Protein AF-A0A653J0I8-F1 (afdb_monomer)

Secondary structure (DSSP, 8-state):
-EEEEEEEEE-TT--EEEEE-SSTT--SS-TTTT-SS----GGGEEE-GGGGGGGGGGTTPBPSS-TTSBPPHHHHHHHHHHHTT-EEEEEEEEEEEEPPGGG-TT------------HHHHHHHHHHHHHHHHHHHHHHHHHHHHHHHTT----HHHHHHHHHHHHHHHHHHHHTSS--HHHHHHHHHHHHHTT-BSS--TTSB-THHHHHHHHHHH-

Solvent-accessible surface area (backbone atoms only — not comparable to full-atom values): 12000 Å² total; per-residue (Å²): 81,33,39,34,33,24,27,28,30,19,40,85,87,64,49,83,52,60,80,39,76,38,41,67,70,53,40,84,88,43,55,62,66,36,19,87,69,57,51,37,47,55,94,40,55,47,66,44,70,77,63,58,80,53,52,71,62,47,78,71,28,47,21,67,88,40,88,93,37,53,44,55,71,34,34,47,53,46,50,56,28,51,48,58,74,27,60,45,72,44,93,50,66,81,44,77,44,72,42,47,94,93,57,59,81,89,62,80,73,77,90,78,78,85,68,91,68,57,67,68,60,52,31,50,50,52,21,52,51,26,46,38,42,18,50,28,30,46,36,53,39,52,47,51,52,51,41,44,74,72,72,43,73,53,60,67,69,54,56,51,48,34,54,50,43,24,54,45,26,51,34,52,22,45,33,44,38,104,58,58,48,69,57,15,48,50,25,50,51,52,32,58,77,68,55,34,54,37,81,75,36,63,72,31,40,43,58,70,51,55,57,56,48,52,54,53,29,76,106

pLDDT: mean 85.58, std 13.09, range [38.41, 97.81]

Mean predicted aligned error: 6.65 Å

Radius of gyration: 19.42 Å; Cα contacts (8 Å, |Δi|>4): 330; chains: 1; bounding box: 56×33×50 Å

Structure (mmCIF, N/CA/C/O backbone):
data_AF-A0A653J0I8-F1
#
_entry.id   AF-A0A653J0I8-F1
#
loop_
_atom_site.group_PDB
_atom_site.id
_atom_site.type_symbol
_atom_site.label_atom_id
_atom_site.label_alt_id
_atom_site.label_comp_id
_atom_site.label_asym_id
_atom_site.label_entity_id
_atom_site.label_seq_id
_atom_site.pdbx_PDB_ins_code
_atom_site.Cartn_x
_atom_site.Cartn_y
_atom_site.Cartn_z
_atom_site.occupancy
_atom_site.B_iso_or_equiv
_atom_site.auth_seq_id
_atom_site.auth_comp_id
_atom_site.auth_asym_id
_atom_site.auth_atom_id
_atom_site.pdbx_PDB_model_num
ATOM 1 N N . MET A 1 1 ? -8.270 0.839 18.601 1.00 88.69 1 MET A N 1
ATOM 2 C CA . MET A 1 1 ? -8.411 -0.592 18.279 1.00 88.69 1 MET A CA 1
ATOM 3 C C . MET A 1 1 ? -9.388 -0.728 17.139 1.00 88.69 1 MET A C 1
ATOM 5 O O . MET A 1 1 ? -10.411 -0.062 17.187 1.00 88.69 1 MET A O 1
ATOM 9 N N . LEU A 1 2 ? -9.068 -1.555 16.154 1.00 92.88 2 LEU A N 1
ATOM 10 C CA . LEU A 1 2 ? -9.892 -2.015 15.049 1.00 92.88 2 LEU A CA 1
ATOM 11 C C . LEU A 1 2 ? -10.157 -3.511 15.242 1.00 92.88 2 LEU A C 1
ATOM 13 O O . LEU A 1 2 ? -9.245 -4.286 15.522 1.00 92.88 2 LEU A O 1
ATOM 17 N N . VAL A 1 3 ? -11.395 -3.920 15.047 1.00 94.31 3 VAL A N 1
ATOM 18 C CA . VAL A 1 3 ? -11.809 -5.310 14.921 1.00 94.31 3 VAL A CA 1
ATOM 19 C C . VAL A 1 3 ? -12.430 -5.457 13.544 1.00 94.31 3 VAL A C 1
ATOM 21 O O . VAL A 1 3 ? -13.243 -4.624 13.146 1.00 94.31 3 VAL A O 1
ATOM 24 N N . ALA A 1 4 ? -12.034 -6.490 12.815 1.00 94.31 4 ALA A N 1
ATOM 25 C CA . ALA A 1 4 ? -12.635 -6.852 11.545 1.00 94.31 4 ALA A CA 1
ATOM 26 C C . ALA A 1 4 ? -13.205 -8.264 11.628 1.00 94.31 4 ALA A C 1
ATOM 28 O O . ALA A 1 4 ? -12.602 -9.117 12.269 1.00 94.31 4 ALA A O 1
ATOM 29 N N . HIS A 1 5 ? -14.337 -8.518 10.986 1.00 95.00 5 HIS A N 1
ATOM 30 C CA . HIS A 1 5 ? -14.947 -9.848 10.910 1.00 95.00 5 HIS A CA 1
ATOM 31 C C . HIS A 1 5 ? -15.154 -10.273 9.458 1.00 95.00 5 HIS A C 1
ATOM 33 O O . HIS A 1 5 ? -15.084 -9.447 8.549 1.00 95.00 5 HIS A O 1
ATOM 39 N N . GLN A 1 6 ? -15.439 -11.549 9.226 1.00 95.44 6 GLN A N 1
ATOM 40 C CA . GLN A 1 6 ? -15.735 -12.065 7.893 1.00 95.44 6 GLN A CA 1
ATOM 41 C C . GLN A 1 6 ? -17.180 -11.769 7.496 1.00 95.44 6 GLN A C 1
ATOM 43 O O . GLN A 1 6 ? -17.994 -11.305 8.304 1.00 95.44 6 GLN A O 1
ATOM 48 N N . ALA A 1 7 ? -17.504 -12.025 6.237 1.00 94.62 7 ALA A N 1
ATOM 49 C CA . ALA A 1 7 ? -18.852 -11.862 5.719 1.00 94.62 7 ALA A CA 1
ATOM 50 C C . ALA A 1 7 ? -19.240 -13.044 4.847 1.00 94.62 7 ALA A C 1
ATOM 52 O O . ALA A 1 7 ? -18.377 -13.760 4.344 1.00 94.62 7 ALA A O 1
ATOM 53 N N . ARG A 1 8 ? -20.540 -13.210 4.635 1.00 94.31 8 ARG A N 1
ATOM 54 C CA . ARG A 1 8 ? -21.073 -14.157 3.662 1.00 94.31 8 ARG A CA 1
ATOM 55 C C . ARG A 1 8 ? -21.650 -13.406 2.480 1.00 94.31 8 ARG A C 1
ATOM 57 O O . ARG A 1 8 ? -22.401 -12.452 2.673 1.00 94.31 8 ARG A O 1
ATOM 64 N N . LEU A 1 9 ? -21.287 -13.801 1.267 1.00 92.06 9 LEU A N 1
ATOM 65 C CA . LEU A 1 9 ? -21.889 -13.229 0.070 1.00 92.06 9 LEU A CA 1
ATOM 66 C C . LEU A 1 9 ? -23.344 -13.673 -0.013 1.00 92.06 9 LEU A C 1
ATOM 68 O O . LEU A 1 9 ? -23.661 -14.817 0.297 1.00 92.06 9 LEU A O 1
ATOM 72 N N . ILE A 1 10 ? -24.222 -12.777 -0.446 1.00 92.25 10 ILE A N 1
ATOM 73 C CA . ILE A 1 10 ? -25.584 -13.139 -0.830 1.00 92.25 10 ILE A CA 1
ATOM 74 C C . ILE A 1 10 ? -25.895 -12.590 -2.217 1.00 92.25 10 ILE A C 1
ATOM 76 O O . ILE A 1 10 ? -25.469 -11.486 -2.579 1.00 92.25 10 ILE A O 1
ATOM 80 N N . GLY A 1 11 ? -26.626 -13.384 -2.994 1.00 86.12 11 GLY A N 1
ATOM 81 C CA . GLY A 1 11 ? -27.120 -12.990 -4.305 1.00 86.12 11 GLY A CA 1
ATOM 82 C C . GLY A 1 11 ? -28.170 -11.884 -4.211 1.00 86.12 11 GLY A C 1
ATOM 83 O O . GLY A 1 11 ? -28.642 -11.515 -3.132 1.00 86.12 11 GLY A O 1
ATOM 84 N N . GLU A 1 12 ? -28.579 -11.363 -5.367 1.00 83.62 12 GLU A N 1
ATOM 85 C CA . GLU A 1 12 ? -29.597 -10.314 -5.429 1.00 83.62 12 GLU A CA 1
ATOM 86 C C . GLU A 1 12 ? -30.921 -10.747 -4.775 1.00 83.62 12 GLU A C 1
ATOM 88 O O . GLU A 1 12 ? -31.564 -9.924 -4.125 1.00 83.62 12 GLU A O 1
ATOM 93 N N . ASN A 1 13 ? -31.263 -12.034 -4.864 1.00 86.81 13 ASN A N 1
ATOM 94 C CA . ASN A 1 13 ? -32.483 -12.628 -4.310 1.00 86.81 13 ASN A CA 1
ATOM 95 C C . ASN A 1 13 ? -32.334 -13.125 -2.860 1.00 86.81 13 ASN A C 1
ATOM 97 O O . ASN A 1 13 ? -33.258 -13.722 -2.318 1.00 86.81 13 ASN A O 1
ATOM 101 N N . GLY A 1 14 ? -31.185 -12.884 -2.217 1.00 82.56 14 GLY A N 1
ATOM 102 C CA . GLY A 1 14 ? -30.914 -13.338 -0.848 1.00 82.56 14 GLY A CA 1
ATOM 103 C C . GLY A 1 14 ? -30.382 -14.770 -0.740 1.00 82.56 14 GLY A C 1
ATOM 104 O O . GLY A 1 14 ? -30.129 -15.234 0.373 1.00 82.56 14 GLY A O 1
ATOM 105 N N . ASP A 1 15 ? -30.161 -15.446 -1.868 1.00 88.38 15 ASP A N 1
ATOM 106 C CA . ASP A 1 15 ? -29.519 -16.759 -1.905 1.00 88.38 15 ASP A CA 1
ATOM 107 C C . ASP A 1 15 ? -28.119 -16.688 -1.284 1.00 88.38 15 ASP A C 1
ATOM 109 O O . ASP A 1 15 ? -27.341 -15.773 -1.569 1.00 88.38 15 ASP A O 1
ATOM 113 N N . GLN A 1 16 ? -27.802 -17.651 -0.420 1.00 88.25 16 GLN A N 1
ATOM 114 C CA . GLN A 1 16 ? -26.514 -17.720 0.265 1.00 88.25 16 GLN A CA 1
ATOM 115 C C . GLN A 1 16 ? -25.409 -18.071 -0.736 1.00 88.25 16 GLN A C 1
ATOM 117 O O . GLN A 1 16 ? -25.499 -19.068 -1.448 1.00 88.25 16 GLN A O 1
ATOM 122 N N . GLY A 1 17 ? -24.368 -17.247 -0.774 1.00 85.62 17 GLY A N 1
ATOM 123 C CA . GLY A 1 17 ? -23.153 -17.466 -1.546 1.00 85.62 17 GLY A CA 1
ATOM 124 C C . GLY A 1 17 ? -21.970 -17.859 -0.664 1.00 85.62 17 GLY A C 1
ATOM 125 O O . GLY A 1 17 ? -22.119 -18.237 0.501 1.00 85.62 17 GLY A O 1
ATOM 126 N N . ASP A 1 18 ? -20.778 -17.751 -1.242 1.00 90.12 18 ASP A N 1
ATOM 127 C CA . ASP A 1 18 ? -19.534 -18.130 -0.581 1.00 90.12 18 ASP A CA 1
ATOM 128 C C . ASP A 1 18 ? -19.158 -17.199 0.577 1.00 90.12 18 ASP A C 1
ATOM 130 O O . ASP A 1 18 ? -19.578 -16.040 0.677 1.00 90.12 18 ASP A O 1
ATOM 134 N N . ARG A 1 19 ? -18.276 -17.708 1.438 1.00 91.31 19 ARG A N 1
ATOM 135 C CA . ARG A 1 19 ? -17.580 -16.896 2.431 1.00 91.31 19 ARG A CA 1
ATOM 136 C C . ARG A 1 19 ? -16.740 -15.825 1.728 1.00 91.31 19 ARG A C 1
ATOM 138 O O . ARG A 1 19 ? -15.958 -16.113 0.823 1.00 91.31 19 ARG A O 1
ATOM 145 N N . PHE A 1 20 ? -16.851 -14.591 2.199 1.00 91.31 20 PHE A N 1
ATOM 146 C CA . PHE A 1 20 ? -16.072 -13.456 1.731 1.00 91.31 20 PHE A CA 1
ATOM 147 C C . PHE A 1 20 ? -14.946 -13.135 2.709 1.00 91.31 20 PHE A C 1
ATOM 149 O O . PHE A 1 20 ? -15.200 -12.762 3.856 1.00 91.31 20 PHE A O 1
ATOM 156 N N . ASP A 1 21 ? -13.705 -13.256 2.236 1.00 91.00 21 ASP A N 1
ATOM 157 C CA . ASP A 1 21 ? -12.529 -12.799 2.974 1.00 91.00 21 ASP A CA 1
ATOM 158 C C . ASP A 1 21 ? -12.469 -11.265 2.963 1.00 91.00 21 ASP A C 1
ATOM 160 O O . ASP A 1 21 ? -12.093 -10.638 1.966 1.00 91.00 21 ASP A O 1
ATOM 164 N N . THR A 1 22 ? -12.861 -10.655 4.081 1.00 91.25 22 THR A N 1
ATOM 165 C CA . THR A 1 22 ? -12.931 -9.194 4.241 1.00 91.25 22 THR A CA 1
ATOM 166 C C . THR A 1 22 ? -11.579 -8.562 4.576 1.00 91.25 22 THR A C 1
ATOM 168 O O . THR A 1 22 ? -11.465 -7.337 4.681 1.00 91.25 22 THR A O 1
ATOM 171 N N . ALA A 1 23 ? -10.546 -9.378 4.753 1.00 89.25 23 ALA A N 1
ATOM 172 C CA . ALA A 1 23 ? -9.214 -8.966 5.159 1.00 89.25 23 ALA A CA 1
ATOM 173 C C . ALA A 1 23 ? -8.153 -9.700 4.319 1.00 89.25 23 ALA A C 1
ATOM 175 O O . ALA A 1 23 ? -7.213 -10.276 4.875 1.00 89.25 23 ALA A O 1
ATOM 176 N N . PRO A 1 24 ? -8.259 -9.689 2.973 1.00 85.44 24 PRO A N 1
ATOM 177 C CA . PRO A 1 24 ? -7.541 -10.637 2.147 1.00 85.44 24 PRO A CA 1
ATOM 178 C C . PRO A 1 24 ? -6.035 -10.506 2.307 1.00 85.44 24 PRO A C 1
ATOM 180 O O . PRO A 1 24 ? -5.441 -9.436 2.107 1.00 85.44 24 PRO A O 1
ATOM 183 N N . GLY A 1 25 ? -5.407 -11.639 2.613 1.00 76.75 25 GLY A N 1
ATOM 184 C CA . GLY A 1 25 ? -3.968 -11.774 2.816 1.00 76.75 25 GLY A CA 1
ATOM 185 C C . GLY A 1 25 ? -3.423 -11.109 4.079 1.00 76.75 25 GLY A C 1
ATOM 186 O O . GLY A 1 25 ? -2.201 -11.012 4.180 1.00 76.75 25 GLY A O 1
ATOM 187 N N . LEU A 1 26 ? -4.277 -10.638 4.996 1.00 78.88 26 LEU A N 1
ATOM 188 C CA . LEU A 1 26 ? -3.867 -10.241 6.343 1.00 78.88 26 LEU A CA 1
ATOM 189 C C . LEU A 1 26 ? -3.721 -11.477 7.231 1.00 78.88 26 LEU A C 1
ATOM 191 O O . LEU A 1 26 ? -4.596 -12.335 7.270 1.00 78.88 26 LEU A O 1
ATOM 195 N N . ASP A 1 27 ? -2.614 -11.536 7.962 1.00 74.88 27 ASP A N 1
ATOM 196 C CA . ASP A 1 27 ? -2.392 -12.521 9.016 1.00 74.88 27 ASP A CA 1
ATOM 197 C C . ASP A 1 27 ? -2.787 -11.897 10.364 1.00 74.88 27 ASP A C 1
ATOM 199 O O . ASP A 1 27 ? -2.457 -10.738 10.634 1.00 74.88 27 ASP A O 1
ATOM 203 N N . GLN A 1 28 ? -3.482 -12.656 11.217 1.00 68.38 28 GLN A N 1
ATOM 204 C CA . GLN A 1 28 ? -3.814 -12.246 12.586 1.00 68.38 28 GLN A CA 1
ATOM 205 C C . GLN A 1 28 ? -2.568 -11.947 13.435 1.00 68.38 28 GLN A C 1
ATOM 207 O O . GLN A 1 28 ? -2.650 -11.157 14.377 1.00 68.38 28 GLN A O 1
ATOM 212 N N . GLN A 1 29 ? -1.432 -12.574 13.113 1.00 67.69 29 GLN A N 1
ATOM 213 C CA . GLN A 1 29 ? -0.179 -12.463 13.860 1.00 67.69 29 GLN A CA 1
ATOM 214 C C . GLN A 1 29 ? 0.765 -11.388 13.298 1.00 67.69 29 GLN A C 1
ATOM 216 O O . GLN A 1 29 ? 1.499 -10.765 14.064 1.00 67.69 29 GLN A O 1
ATOM 221 N N . ASP A 1 30 ? 0.731 -11.122 11.986 1.00 72.19 30 ASP A N 1
ATOM 222 C CA . ASP A 1 30 ? 1.481 -10.028 11.346 1.00 72.19 30 ASP A CA 1
ATOM 223 C C . ASP A 1 30 ? 0.671 -9.404 10.202 1.00 72.19 30 ASP A C 1
ATOM 225 O O . ASP A 1 30 ? 0.783 -9.752 9.026 1.00 72.19 30 ASP A O 1
ATOM 229 N N . ILE A 1 31 ? -0.111 -8.391 10.547 1.00 70.69 31 ILE A N 1
ATOM 230 C CA . ILE A 1 31 ? -0.950 -7.629 9.611 1.00 70.69 31 ILE A CA 1
ATOM 231 C C . ILE A 1 31 ? -0.115 -6.946 8.528 1.00 70.69 31 ILE A C 1
ATOM 233 O O . ILE A 1 31 ? -0.595 -6.704 7.421 1.00 70.69 31 ILE A O 1
ATOM 237 N N . PHE A 1 32 ? 1.163 -6.682 8.801 1.00 69.69 32 PHE A N 1
ATOM 238 C CA . PHE A 1 32 ? 2.074 -6.122 7.818 1.00 69.69 32 PHE A CA 1
ATOM 239 C C . PHE A 1 32 ? 2.813 -7.177 7.008 1.00 69.69 32 PHE A C 1
ATOM 241 O O . PHE A 1 32 ? 3.423 -6.799 6.010 1.00 69.69 32 PHE A O 1
ATOM 248 N N . ALA A 1 33 ? 2.749 -8.474 7.321 1.00 69.75 33 ALA A N 1
ATOM 249 C CA . ALA A 1 33 ? 3.225 -9.515 6.400 1.00 69.75 33 ALA A CA 1
ATOM 250 C C . ALA A 1 33 ? 2.493 -9.423 5.049 1.00 69.75 33 ALA A C 1
ATOM 252 O O . ALA A 1 33 ? 3.066 -9.672 3.983 1.00 69.75 33 ALA A O 1
ATOM 253 N N . ALA A 1 34 ? 1.255 -8.938 5.099 1.00 66.94 34 ALA A N 1
ATOM 254 C CA . ALA A 1 34 ? 0.375 -8.728 3.970 1.00 66.94 34 ALA A CA 1
ATOM 255 C C . ALA A 1 34 ? 0.755 -7.594 3.024 1.00 66.94 34 ALA A C 1
ATOM 257 O O . ALA A 1 34 ? 0.097 -7.457 1.998 1.00 66.94 34 ALA A O 1
ATOM 258 N N . GLY A 1 35 ? 1.746 -6.754 3.340 1.00 82.00 35 GLY A N 1
ATOM 259 C CA . GLY A 1 35 ? 2.204 -5.698 2.434 1.00 82.00 35 GLY A CA 1
ATOM 260 C C . GLY A 1 35 ? 2.092 -4.258 2.903 1.00 82.00 35 GLY A C 1
ATOM 261 O O . GLY A 1 35 ? 1.560 -3.980 3.972 1.00 82.00 35 GLY A O 1
ATOM 262 N N . PRO A 1 36 ? 2.524 -3.327 2.031 1.00 83.94 36 PRO A N 1
ATOM 263 C CA . PRO A 1 36 ? 2.369 -1.890 2.244 1.00 83.94 36 PRO A CA 1
ATOM 264 C C . PRO A 1 36 ? 0.910 -1.423 2.139 1.00 83.94 36 PRO A C 1
ATOM 266 O O . PRO A 1 36 ? 0.588 -0.324 2.580 1.00 83.94 36 PRO A O 1
ATOM 269 N N . TRP A 1 37 ? 0.027 -2.242 1.558 1.00 86.00 37 TRP A N 1
ATOM 270 C CA . TRP A 1 37 ? -1.351 -1.877 1.220 1.00 86.00 37 TRP A CA 1
ATOM 271 C C . TRP A 1 37 ? -2.368 -2.798 1.909 1.00 86.00 37 TRP A C 1
ATOM 273 O O . TRP A 1 37 ? -3.058 -3.556 1.215 1.00 86.00 37 TRP A O 1
ATOM 283 N N . PRO A 1 38 ? -2.471 -2.787 3.251 1.00 82.94 38 PRO A N 1
ATOM 284 C CA . PRO A 1 38 ? -3.503 -3.565 3.922 1.00 82.94 38 PRO A CA 1
ATOM 285 C C . PRO A 1 38 ? -4.886 -3.159 3.392 1.00 82.94 38 PRO A C 1
ATOM 287 O O . PRO A 1 38 ? -5.149 -1.987 3.095 1.00 82.94 38 PRO A O 1
ATOM 290 N N . LEU A 1 39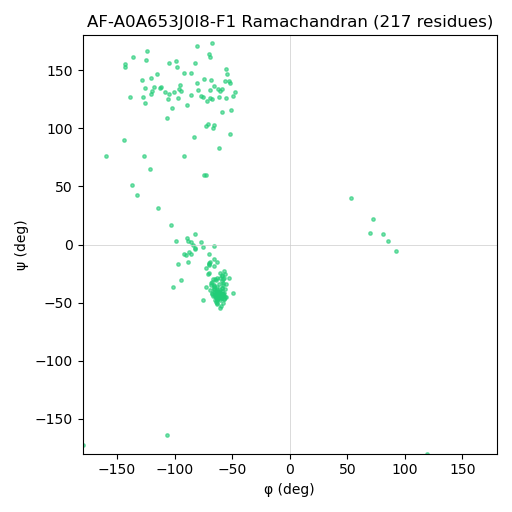 ? -5.750 -4.153 3.220 1.00 86.12 39 LEU A N 1
ATOM 291 C CA . LEU A 1 39 ? -7.148 -3.968 2.864 1.00 86.12 39 LEU A CA 1
ATOM 292 C C . LEU A 1 39 ? -7.977 -4.703 3.904 1.00 86.12 39 LEU A C 1
ATOM 294 O O . LEU A 1 39 ? -7.811 -5.906 4.080 1.00 86.12 39 LEU A O 1
ATOM 298 N N . ILE A 1 40 ? -8.850 -3.953 4.560 1.00 91.94 40 ILE A N 1
ATOM 299 C CA . ILE A 1 40 ? -9.959 -4.476 5.344 1.00 91.94 40 ILE A CA 1
ATOM 300 C C . ILE A 1 40 ? -11.183 -3.749 4.813 1.00 91.94 40 ILE A C 1
ATOM 302 O O . ILE A 1 40 ? -11.151 -2.521 4.742 1.00 91.94 40 ILE A O 1
ATOM 306 N N . TYR A 1 41 ? -12.230 -4.457 4.412 1.00 92.69 41 TYR A N 1
ATOM 307 C CA . TYR A 1 41 ? -13.410 -3.803 3.845 1.00 92.69 41 TYR A CA 1
ATOM 308 C C . TYR A 1 41 ? -14.169 -3.015 4.914 1.00 92.69 41 TYR A C 1
ATOM 310 O O . TYR A 1 41 ? -14.430 -3.523 5.996 1.00 92.69 41 TYR A O 1
ATOM 318 N N . GLY A 1 42 ? -14.540 -1.767 4.617 1.00 93.38 42 GLY A N 1
ATOM 319 C CA . GLY A 1 42 ? -15.096 -0.845 5.618 1.00 93.38 42 GLY A CA 1
ATOM 320 C C . GLY A 1 42 ? -16.335 -1.365 6.356 1.00 93.38 42 GLY A C 1
ATOM 321 O O . GLY A 1 42 ? -16.445 -1.181 7.562 1.00 93.38 42 GLY A O 1
ATOM 322 N N . PHE A 1 43 ? -17.232 -2.071 5.662 1.00 93.62 43 PHE A N 1
ATOM 323 C CA . PHE A 1 43 ? -18.463 -2.599 6.263 1.00 93.62 43 PHE A CA 1
ATOM 324 C C . PHE A 1 43 ? -18.212 -3.682 7.324 1.00 93.62 43 PHE A C 1
ATOM 326 O O . PHE A 1 43 ? -19.105 -3.975 8.112 1.00 93.62 43 PHE A O 1
ATOM 333 N N . SER A 1 44 ? -17.023 -4.292 7.335 1.00 95.44 44 SER A N 1
ATOM 334 C CA . SER A 1 44 ? -16.653 -5.307 8.316 1.00 95.44 44 SER A CA 1
ATOM 335 C C . SER A 1 44 ? -15.812 -4.752 9.463 1.00 95.44 44 SER A C 1
ATOM 337 O O . SER A 1 44 ? -15.342 -5.520 10.300 1.00 95.44 44 SER A O 1
ATOM 339 N N . GLN A 1 45 ? -15.569 -3.437 9.485 1.00 95.31 45 GLN A N 1
ATOM 340 C CA . GLN A 1 45 ? -14.727 -2.775 10.473 1.00 95.31 45 GLN A CA 1
ATOM 341 C C . GLN A 1 45 ? -15.555 -2.232 11.636 1.00 95.31 45 GLN A C 1
ATOM 343 O O . GLN A 1 45 ? -16.502 -1.475 11.456 1.00 95.31 45 GLN A O 1
ATOM 348 N N . THR A 1 46 ? -15.110 -2.517 12.855 1.00 95.25 46 THR A N 1
ATOM 349 C CA . THR A 1 46 ? -15.499 -1.789 14.066 1.00 95.25 46 THR A CA 1
ATOM 350 C C . THR A 1 46 ? -14.243 -1.219 14.699 1.00 95.25 46 THR A C 1
ATOM 352 O O . THR A 1 46 ? -13.275 -1.946 14.901 1.00 95.25 46 THR A O 1
ATOM 355 N N . PHE A 1 47 ? -14.213 0.069 15.032 1.00 94.06 47 PHE A N 1
ATOM 356 C CA . PHE A 1 47 ? -13.019 0.675 15.613 1.00 94.06 47 PHE A CA 1
ATOM 357 C C . PHE A 1 47 ? -13.316 1.714 16.687 1.00 94.06 47 PHE A C 1
ATOM 359 O O . PHE A 1 47 ? -14.378 2.326 16.725 1.00 94.06 47 PHE A O 1
ATOM 366 N N . ARG A 1 48 ? -12.340 1.920 17.575 1.00 92.31 48 ARG A N 1
ATOM 367 C CA . ARG A 1 48 ? -12.389 2.966 18.599 1.00 92.31 48 ARG A CA 1
ATOM 368 C C . ARG A 1 48 ? -12.356 4.341 17.944 1.00 92.31 48 ARG A C 1
ATOM 370 O O . ARG A 1 48 ? -11.504 4.603 17.097 1.00 92.31 48 ARG A O 1
ATOM 377 N N . SER A 1 49 ? -13.207 5.239 18.428 1.00 92.25 49 SER A N 1
ATOM 378 C CA . SER A 1 49 ? -13.280 6.631 17.972 1.00 92.25 49 SER A CA 1
ATOM 379 C C . SER A 1 49 ? -11.951 7.381 18.083 1.00 92.25 49 SER A C 1
ATOM 381 O O . SER A 1 49 ? -11.711 8.282 17.289 1.00 92.25 49 SER A O 1
ATOM 383 N N . SER A 1 50 ? -11.052 6.976 18.988 1.00 89.25 50 SER A N 1
ATOM 384 C CA . SER A 1 50 ? -9.707 7.550 19.116 1.00 89.25 50 SER A CA 1
ATOM 385 C C . SER A 1 50 ? -8.883 7.481 17.828 1.00 89.25 50 SER A C 1
ATOM 387 O O . SER A 1 50 ? -7.999 8.301 17.641 1.00 89.25 50 SER A O 1
ATOM 389 N N . ILE A 1 51 ? -9.177 6.569 16.896 1.00 89.38 51 ILE A N 1
ATOM 390 C CA . ILE A 1 51 ? -8.508 6.544 15.584 1.00 89.38 51 ILE A CA 1
ATOM 391 C C . ILE A 1 51 ? -8.870 7.783 14.747 1.00 89.38 51 ILE A C 1
ATOM 393 O O . ILE A 1 51 ? -8.049 8.262 13.964 1.00 89.38 51 ILE A O 1
ATOM 397 N N . ASN A 1 52 ? -10.068 8.348 14.933 1.00 89.12 52 ASN A N 1
ATOM 398 C CA . ASN A 1 52 ? -10.524 9.516 14.178 1.00 89.12 52 ASN A CA 1
ATOM 399 C C . ASN A 1 52 ? -9.780 10.804 14.537 1.00 89.12 52 ASN A C 1
ATOM 401 O O . ASN A 1 52 ? -9.812 11.735 13.739 1.00 89.12 52 ASN A O 1
ATOM 405 N N . GLN A 1 53 ? -9.059 10.862 15.662 1.00 90.81 53 GLN A N 1
ATOM 406 C CA . GLN A 1 53 ? -8.226 12.028 15.987 1.00 90.81 53 GLN A CA 1
ATOM 407 C C . GLN A 1 53 ? -7.093 12.253 14.968 1.00 90.81 53 GLN A C 1
ATOM 409 O O . GLN A 1 53 ? -6.506 13.325 14.917 1.00 90.81 53 GLN A O 1
ATOM 414 N N . TYR A 1 54 ? -6.806 11.251 14.132 1.00 89.38 54 TYR A N 1
ATOM 415 C CA . TYR A 1 54 ? -5.819 11.311 13.054 1.00 89.38 54 TYR A CA 1
ATOM 416 C C . TYR A 1 54 ? -6.458 11.478 11.668 1.00 89.38 54 TYR A C 1
ATOM 418 O O . TYR A 1 54 ? -5.819 11.198 10.652 1.00 89.38 54 TYR A O 1
ATOM 426 N N . ALA A 1 55 ? -7.730 11.887 11.598 1.00 88.00 55 ALA A N 1
ATOM 427 C CA . ALA A 1 55 ? -8.444 12.048 10.334 1.00 88.00 55 ALA A CA 1
ATOM 428 C C . ALA A 1 55 ? -7.766 13.059 9.395 1.00 88.00 55 ALA A C 1
ATOM 430 O O . ALA A 1 55 ? -7.795 12.849 8.184 1.00 88.00 55 ALA A O 1
ATOM 431 N N . ASP A 1 56 ? -7.099 14.082 9.930 1.00 90.56 56 ASP A N 1
ATOM 432 C CA . ASP A 1 56 ? -6.408 15.104 9.133 1.00 90.56 56 ASP A CA 1
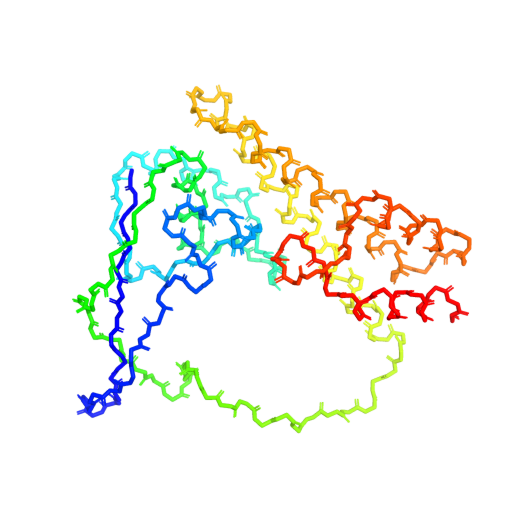ATOM 433 C C . ASP A 1 56 ? -5.230 14.531 8.332 1.00 90.56 56 ASP A C 1
ATOM 435 O O . ASP A 1 56 ? -4.975 14.956 7.205 1.00 90.56 56 ASP A O 1
ATOM 439 N N . LEU A 1 57 ? -4.586 13.466 8.832 1.00 88.81 57 LEU A N 1
ATOM 440 C CA . LEU A 1 57 ? -3.530 12.740 8.107 1.00 88.81 57 LEU A CA 1
ATOM 441 C C . LEU A 1 57 ? -4.056 12.030 6.847 1.00 88.81 57 LEU A C 1
ATOM 443 O O . LEU A 1 57 ? -3.283 11.549 6.020 1.00 88.81 57 LEU A O 1
ATOM 447 N N . TRP A 1 58 ? -5.376 11.932 6.688 1.00 86.75 58 TRP A N 1
ATOM 448 C CA . TRP A 1 58 ? -5.992 11.414 5.474 1.00 86.75 58 TRP A CA 1
ATOM 449 C C . TRP A 1 58 ? -5.902 12.383 4.307 1.00 86.75 58 TRP A C 1
ATOM 451 O O . TRP A 1 58 ? -5.731 11.947 3.167 1.00 86.75 58 TRP A O 1
ATOM 461 N N . GLN A 1 59 ? -6.027 13.682 4.590 1.00 84.62 59 GLN A N 1
ATOM 462 C CA . GLN A 1 59 ? -6.112 14.703 3.553 1.00 84.62 59 GLN A CA 1
ATOM 463 C C . GLN A 1 59 ? -4.824 14.766 2.729 1.00 84.62 59 GLN A C 1
ATOM 465 O O . GLN A 1 59 ? -4.868 15.021 1.528 1.00 84.62 59 GLN A O 1
ATOM 470 N N . SER A 1 60 ? -3.696 14.449 3.367 1.00 80.06 60 SER A N 1
ATOM 471 C CA . SER A 1 60 ? -2.369 14.353 2.761 1.00 80.06 60 SER A CA 1
ATOM 472 C C . SER A 1 60 ? -2.067 12.991 2.125 1.00 80.06 60 SER A C 1
ATOM 474 O O . SER A 1 60 ? -0.963 12.783 1.629 1.00 80.06 60 SER A O 1
ATOM 476 N N . SER A 1 61 ? -3.014 12.048 2.140 1.00 90.25 61 SER A N 1
ATOM 477 C CA . SER A 1 61 ? -2.801 10.697 1.628 1.00 90.25 61 SER A CA 1
ATOM 478 C C . SER A 1 61 ? -3.288 10.553 0.191 1.00 90.25 61 SER A C 1
ATOM 480 O O . SER A 1 61 ? -4.431 10.891 -0.108 1.00 90.25 61 SER A O 1
ATOM 482 N N . ILE A 1 62 ? -2.481 9.939 -0.676 1.00 92.19 62 ILE A N 1
ATOM 483 C CA . ILE A 1 62 ? -2.964 9.501 -1.992 1.00 92.19 62 ILE A CA 1
ATOM 484 C C . ILE A 1 62 ? -3.328 8.012 -2.038 1.00 92.19 62 ILE A C 1
ATOM 486 O O . ILE A 1 62 ? -2.835 7.178 -1.257 1.00 92.19 62 ILE A O 1
ATOM 490 N N . SER A 1 63 ? -4.177 7.668 -3.005 1.00 90.69 63 SER A N 1
ATOM 491 C CA . SER A 1 63 ? -4.425 6.299 -3.447 1.00 90.69 63 SER A CA 1
ATOM 492 C C . SER A 1 63 ? -3.256 5.774 -4.289 1.00 90.69 63 SER A C 1
ATOM 494 O O . SER A 1 63 ? -2.666 6.479 -5.102 1.00 90.69 63 SER A O 1
ATOM 496 N N . HIS A 1 64 ? -2.928 4.490 -4.129 1.00 88.31 64 HIS A N 1
ATOM 497 C CA . HIS A 1 64 ? -1.940 3.804 -4.974 1.00 88.31 64 HIS A CA 1
ATOM 498 C C . HIS A 1 64 ? -2.547 3.272 -6.290 1.00 88.31 64 HIS A C 1
ATOM 500 O O . HIS A 1 64 ? -1.829 2.677 -7.099 1.00 88.31 64 HIS A O 1
ATOM 506 N N . PHE A 1 65 ? -3.853 3.482 -6.500 1.00 86.56 65 PHE A N 1
ATOM 507 C CA . PHE A 1 65 ? -4.576 3.155 -7.734 1.00 86.56 65 PHE A CA 1
ATOM 508 C C . PHE A 1 65 ? -4.811 4.382 -8.617 1.00 86.56 65 PHE A C 1
ATOM 510 O O . PHE A 1 65 ? -4.709 4.282 -9.838 1.00 86.56 65 PHE A O 1
ATOM 517 N N . SER A 1 66 ? -5.077 5.539 -8.005 1.00 87.44 66 SER A N 1
ATOM 518 C CA . SER A 1 66 ? -5.368 6.785 -8.710 1.00 87.44 66 SER A CA 1
ATOM 519 C C . SER A 1 66 ? -4.676 7.971 -8.027 1.00 87.44 66 SER A C 1
ATOM 521 O O . SER A 1 66 ? -4.867 8.167 -6.832 1.00 87.44 66 SER A O 1
ATOM 523 N N . PRO A 1 67 ? -3.891 8.792 -8.749 1.00 84.81 67 PRO A N 1
ATOM 524 C CA . PRO A 1 67 ? -3.259 9.980 -8.171 1.00 84.81 67 PRO A CA 1
ATOM 525 C C . PRO A 1 67 ? -4.254 11.099 -7.834 1.00 84.81 67 PRO A C 1
ATOM 527 O O . PRO A 1 67 ? -3.894 12.014 -7.104 1.00 84.81 67 PRO A O 1
ATOM 530 N N . ALA A 1 68 ? -5.464 11.061 -8.401 1.00 87.12 68 ALA A N 1
ATOM 531 C CA . ALA A 1 68 ? -6.496 12.076 -8.189 1.00 87.12 68 ALA A CA 1
ATOM 532 C C . ALA A 1 68 ? -7.369 11.786 -6.959 1.00 87.12 68 ALA A C 1
ATOM 534 O O . ALA A 1 68 ? -8.213 12.597 -6.594 1.00 87.12 68 ALA A O 1
ATOM 535 N N . GLU A 1 69 ? -7.184 10.622 -6.339 1.00 90.00 69 GLU A N 1
ATOM 536 C CA . GLU A 1 69 ? -8.000 10.162 -5.227 1.00 90.00 69 GLU A CA 1
ATOM 537 C C . GLU A 1 69 ? -7.161 10.047 -3.965 1.00 90.00 69 GLU A C 1
ATOM 539 O O . GLU A 1 69 ? -5.989 9.649 -3.985 1.00 90.00 69 GLU A O 1
ATOM 544 N N . GLN A 1 70 ? -7.807 10.326 -2.842 1.00 92.44 70 GLN A N 1
ATOM 545 C CA . GLN A 1 70 ? -7.259 9.998 -1.540 1.00 92.44 70 GLN A CA 1
ATOM 546 C C . GLN A 1 70 ? -7.274 8.486 -1.323 1.00 92.44 70 GLN A C 1
ATOM 548 O O . GLN A 1 70 ? -7.956 7.725 -2.013 1.00 92.44 70 GLN A O 1
ATOM 553 N N . MET A 1 71 ? -6.517 8.023 -0.331 1.00 91.75 71 MET A N 1
ATOM 554 C CA . MET A 1 71 ? -6.642 6.643 0.131 1.00 91.75 71 MET A CA 1
ATOM 555 C C . MET A 1 71 ? -8.109 6.322 0.464 1.00 91.75 71 MET A C 1
ATOM 557 O O . MET A 1 71 ? -8.781 7.140 1.076 1.00 91.75 71 MET A O 1
ATOM 561 N N . GLY A 1 72 ? -8.600 5.123 0.138 1.00 91.31 72 GLY A N 1
ATOM 562 C CA . GLY A 1 72 ? -9.924 4.687 0.604 1.00 91.31 72 GLY A CA 1
ATOM 563 C C . GLY A 1 72 ? -10.064 4.837 2.125 1.00 91.31 72 GLY A C 1
ATOM 564 O O . GLY A 1 72 ? -9.114 4.572 2.868 1.00 91.31 72 GLY A O 1
ATOM 565 N N . HIS A 1 73 ? -11.223 5.295 2.597 1.00 89.88 73 HIS A N 1
ATOM 566 C CA . HIS A 1 73 ? -11.458 5.553 4.023 1.00 89.88 73 HIS A CA 1
ATOM 567 C C . HIS A 1 73 ? -11.252 4.289 4.877 1.00 89.88 73 HIS A C 1
ATOM 569 O O . HIS A 1 73 ? -10.666 4.346 5.956 1.00 89.88 73 HIS A O 1
ATOM 575 N N . ASP A 1 74 ? -11.651 3.135 4.355 1.00 91.75 74 ASP A N 1
ATOM 576 C CA . ASP A 1 74 ? -11.465 1.813 4.946 1.00 91.75 74 ASP A CA 1
ATOM 577 C C . ASP A 1 74 ? -9.981 1.422 5.054 1.00 91.75 74 ASP A C 1
ATOM 579 O O . ASP A 1 74 ? -9.517 0.979 6.108 1.00 91.75 74 ASP A O 1
ATOM 583 N N . ARG A 1 75 ? -9.202 1.672 3.996 1.00 91.00 75 ARG A N 1
ATOM 584 C CA . ARG A 1 75 ? -7.747 1.473 3.966 1.00 91.00 75 ARG A CA 1
ATOM 585 C C . ARG A 1 75 ? -7.028 2.413 4.919 1.00 91.00 75 ARG A C 1
ATOM 587 O O . ARG A 1 75 ? -6.031 2.006 5.510 1.00 91.00 75 ARG A O 1
ATOM 594 N N . ARG A 1 76 ? -7.519 3.644 5.092 1.00 91.19 76 ARG A N 1
ATOM 595 C CA . ARG A 1 76 ? -6.970 4.588 6.073 1.00 91.19 76 ARG A CA 1
ATOM 596 C C . ARG A 1 76 ? -7.085 4.032 7.479 1.00 91.19 76 ARG A C 1
ATOM 598 O O . ARG A 1 76 ? -6.081 3.977 8.183 1.00 91.19 76 ARG A O 1
ATOM 605 N N . ILE A 1 77 ? -8.295 3.655 7.884 1.00 91.25 77 ILE A N 1
ATOM 606 C CA . ILE A 1 77 ? -8.540 3.139 9.229 1.00 91.25 77 ILE A CA 1
ATOM 607 C C . ILE A 1 77 ? -7.703 1.881 9.465 1.00 91.25 77 ILE A C 1
ATOM 609 O O . ILE A 1 77 ? -6.991 1.812 10.467 1.00 91.25 77 ILE A O 1
ATOM 613 N N . ALA A 1 78 ? -7.694 0.950 8.506 1.00 90.25 78 ALA A N 1
ATOM 614 C CA . ALA A 1 78 ? -6.855 -0.243 8.569 1.00 90.25 78 ALA A CA 1
ATOM 615 C C . ALA A 1 78 ? -5.364 0.103 8.709 1.00 90.25 78 ALA A C 1
ATOM 617 O O . ALA A 1 78 ? -4.674 -0.475 9.545 1.00 90.25 78 ALA A O 1
ATOM 618 N N . PHE A 1 79 ? -4.866 1.070 7.934 1.00 89.69 79 PHE A N 1
ATOM 619 C CA . PHE A 1 79 ? -3.473 1.504 7.987 1.00 89.69 79 PHE A CA 1
ATOM 620 C C . PHE A 1 79 ? -3.101 2.110 9.346 1.00 89.69 79 PHE A C 1
ATOM 622 O O . PHE A 1 79 ? -2.109 1.692 9.940 1.00 89.69 79 PHE A O 1
ATOM 629 N N . ILE A 1 80 ? -3.881 3.063 9.862 1.00 89.56 80 ILE A N 1
ATOM 630 C CA . ILE A 1 80 ? -3.587 3.715 11.148 1.00 89.56 80 ILE A CA 1
ATOM 631 C C . ILE A 1 80 ? -3.660 2.687 12.282 1.00 89.56 80 ILE A C 1
ATOM 633 O O . ILE A 1 80 ? -2.705 2.547 13.045 1.00 89.56 80 ILE A O 1
ATOM 637 N N . ALA A 1 81 ? -4.743 1.904 12.338 1.00 89.06 81 ALA A N 1
ATOM 638 C CA . ALA A 1 81 ? -4.932 0.883 13.363 1.00 89.06 81 ALA A CA 1
ATOM 639 C C . ALA A 1 81 ? -3.806 -0.158 13.361 1.00 89.06 81 ALA A C 1
ATOM 641 O O . ALA A 1 81 ? -3.304 -0.531 14.422 1.00 89.06 81 ALA A O 1
ATOM 642 N N . ALA A 1 82 ? -3.385 -0.617 12.176 1.00 85.94 82 ALA A N 1
ATOM 643 C CA . ALA A 1 82 ? -2.307 -1.589 12.056 1.00 85.94 82 ALA A CA 1
ATOM 644 C C . ALA A 1 82 ? -1.004 -1.030 12.642 1.00 85.94 82 ALA A C 1
ATOM 646 O O . ALA A 1 82 ? -0.328 -1.719 13.404 1.00 85.94 82 ALA A O 1
ATOM 647 N N . ASN A 1 83 ? -0.675 0.234 12.356 1.00 83.62 83 ASN A N 1
ATOM 648 C CA . ASN A 1 83 ? 0.573 0.844 12.823 1.00 83.62 83 ASN A CA 1
ATOM 649 C C . ASN A 1 83 ? 0.581 1.151 14.324 1.00 83.62 83 ASN A C 1
ATOM 651 O O . ASN A 1 83 ? 1.658 1.239 14.905 1.00 83.62 83 ASN A O 1
ATOM 655 N N . MET A 1 84 ? -0.595 1.233 14.950 1.00 81.75 84 MET A N 1
ATOM 656 C CA . MET A 1 84 ? -0.759 1.294 16.405 1.00 81.75 84 MET A CA 1
ATOM 657 C C . MET A 1 84 ? -0.716 -0.095 17.076 1.00 81.75 84 MET A C 1
ATOM 659 O O . MET A 1 84 ? -0.803 -0.185 18.295 1.00 81.75 84 MET A O 1
ATOM 663 N N . GLY A 1 85 ? -0.599 -1.191 16.309 1.00 75.44 85 GLY A N 1
ATOM 664 C CA . GLY A 1 85 ? -0.639 -2.565 16.839 1.00 75.44 85 GLY A CA 1
ATOM 665 C C . GLY A 1 85 ? -2.036 -3.008 17.284 1.00 75.44 85 GLY A C 1
ATOM 666 O O . GLY A 1 85 ? -2.191 -3.914 18.099 1.00 75.44 85 GLY A O 1
ATOM 667 N N . GLU A 1 86 ? -3.068 -2.353 16.764 1.00 82.38 86 GLU A N 1
ATOM 668 C CA . GLU A 1 86 ? -4.386 -2.299 17.381 1.00 82.38 86 GLU A CA 1
ATOM 669 C C . GLU A 1 86 ? -5.464 -3.004 16.552 1.00 82.38 86 GLU A C 1
ATOM 671 O O . GLU A 1 86 ? -6.617 -2.591 16.574 1.00 82.38 86 GLU A O 1
ATOM 676 N N . VAL A 1 87 ? -5.130 -4.059 15.810 1.00 89.19 87 VAL A N 1
ATOM 677 C CA . VAL A 1 87 ? -6.076 -4.735 14.909 1.00 89.19 87 VAL A CA 1
ATOM 678 C C . VAL A 1 87 ? -6.296 -6.191 15.325 1.00 89.19 87 VAL A C 1
ATOM 680 O O . VAL A 1 87 ? -5.350 -6.922 15.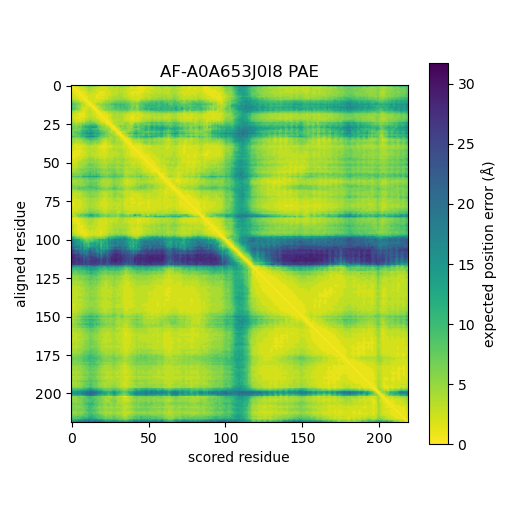621 1.00 89.19 87 VAL A O 1
ATOM 683 N N . ARG A 1 88 ? -7.558 -6.624 15.318 1.00 90.88 88 ARG A N 1
ATOM 684 C CA . ARG A 1 88 ? -7.980 -8.014 15.534 1.00 90.88 88 ARG A CA 1
ATOM 685 C C . ARG A 1 88 ? -8.861 -8.472 14.381 1.00 90.88 88 ARG A C 1
ATOM 687 O O . ARG A 1 88 ? -9.764 -7.743 13.986 1.00 90.88 88 ARG A O 1
ATOM 694 N N . LEU A 1 89 ? -8.611 -9.673 13.867 1.00 91.31 89 LEU A N 1
ATOM 695 C CA . LEU A 1 89 ? -9.481 -10.307 12.877 1.00 91.31 89 LEU A CA 1
ATOM 696 C C . LEU A 1 89 ? -10.284 -11.405 13.577 1.00 91.31 89 LEU A C 1
ATOM 698 O O . LEU A 1 89 ? -9.710 -12.230 14.281 1.00 91.31 89 LEU A O 1
ATOM 702 N N . LEU A 1 90 ? -11.596 -11.404 13.390 1.00 92.62 90 LEU A N 1
ATOM 703 C CA . LEU A 1 90 ? -12.517 -12.440 13.833 1.00 92.62 90 LEU A CA 1
ATOM 704 C C . LEU A 1 90 ? -12.842 -13.329 12.639 1.00 92.62 90 LEU A C 1
ATOM 706 O O . LEU A 1 90 ? -13.205 -12.822 11.580 1.00 92.62 90 LEU A O 1
ATOM 710 N N . ASP A 1 91 ? -12.746 -14.646 12.817 1.00 91.69 91 ASP A N 1
ATOM 711 C CA . ASP A 1 91 ? -13.046 -15.603 11.743 1.00 91.69 91 ASP A CA 1
ATOM 712 C C . ASP A 1 91 ? -14.553 -15.782 11.480 1.00 91.69 91 ASP A C 1
ATOM 714 O O . ASP A 1 91 ? -14.956 -16.508 10.578 1.00 91.69 91 ASP A O 1
ATOM 718 N N . SER A 1 92 ? -15.396 -15.106 12.262 1.00 93.94 92 SER A N 1
ATOM 719 C CA . SER A 1 92 ? -16.851 -15.222 12.210 1.00 93.94 92 SER A CA 1
ATOM 720 C C . SER A 1 92 ? -17.467 -14.393 11.083 1.00 93.94 92 SER A C 1
ATOM 722 O O . SER A 1 92 ? -17.112 -13.229 10.889 1.00 93.94 92 SER A O 1
ATOM 724 N N . GLU A 1 93 ? -18.455 -14.960 10.393 1.00 95.00 93 GLU A N 1
ATOM 725 C CA . GLU A 1 93 ? -19.286 -14.269 9.402 1.00 95.00 93 GLU A CA 1
ATOM 726 C C . GLU A 1 93 ? -20.422 -13.514 10.105 1.00 95.00 93 GLU A C 1
ATOM 728 O O . GLU A 1 93 ? -21.474 -14.081 10.387 1.00 95.00 93 GLU A O 1
ATOM 733 N N . LEU A 1 94 ? -20.203 -12.238 10.437 1.00 96.00 94 LEU A N 1
ATOM 734 C CA . LEU A 1 94 ? -21.180 -11.453 11.213 1.00 96.00 94 LEU A CA 1
ATOM 735 C C . LEU A 1 94 ? -22.167 -10.665 10.347 1.00 96.00 94 LEU A C 1
ATOM 737 O O . LEU A 1 94 ? -23.106 -10.074 10.875 1.00 96.00 94 LEU A O 1
ATOM 741 N N . VAL A 1 95 ? -21.956 -10.629 9.028 1.00 94.31 95 VAL A N 1
ATOM 742 C CA . VAL A 1 95 ? -22.798 -9.874 8.093 1.00 94.31 95 VAL A CA 1
ATOM 743 C C . VAL A 1 95 ? -22.988 -10.614 6.776 1.00 94.31 95 VAL A C 1
ATOM 745 O O . VAL A 1 95 ? -22.117 -11.367 6.331 1.00 94.31 95 VAL A O 1
ATOM 748 N N . LEU A 1 96 ? -24.115 -10.329 6.128 1.00 93.50 96 LEU A N 1
ATOM 749 C CA . LEU A 1 96 ? -24.395 -10.728 4.755 1.00 93.50 96 LEU A CA 1
ATOM 750 C C . LEU A 1 96 ? -24.057 -9.560 3.819 1.00 93.50 96 LEU A C 1
ATOM 752 O O . LEU A 1 96 ? -24.546 -8.447 4.010 1.00 93.50 96 LEU A O 1
ATOM 756 N N . TYR A 1 97 ? -23.218 -9.804 2.816 1.00 91.88 97 TYR A N 1
ATOM 757 C CA . TYR A 1 97 ? -22.813 -8.814 1.826 1.00 91.88 97 TYR A CA 1
ATOM 758 C C . TYR A 1 97 ? -23.493 -9.103 0.489 1.00 91.88 97 TYR A C 1
ATOM 760 O O . TYR A 1 97 ? -23.162 -10.071 -0.199 1.00 91.88 97 TYR A O 1
ATOM 768 N N . ARG A 1 98 ? -24.453 -8.253 0.116 1.00 89.31 98 ARG A N 1
ATOM 769 C CA . ARG A 1 98 ? -25.183 -8.387 -1.146 1.00 89.31 98 ARG A CA 1
ATOM 770 C C . ARG A 1 98 ? -24.292 -8.016 -2.324 1.00 89.31 98 ARG A C 1
ATOM 772 O O . ARG A 1 98 ? -23.777 -6.901 -2.391 1.00 89.31 98 ARG A O 1
ATOM 779 N N . GLN A 1 99 ? -24.144 -8.940 -3.268 1.00 83.38 99 GLN A N 1
ATOM 780 C CA . GLN A 1 99 ? -23.469 -8.661 -4.529 1.00 83.38 99 GLN A CA 1
ATOM 781 C C . GLN A 1 99 ? -24.460 -8.059 -5.525 1.00 83.38 99 GLN A C 1
ATOM 783 O O . GLN A 1 99 ? -25.534 -8.602 -5.768 1.00 83.38 99 GLN A O 1
ATOM 788 N N . HIS A 1 100 ? -24.077 -6.932 -6.116 1.00 74.12 100 HIS A N 1
ATOM 789 C CA . HIS A 1 100 ? -24.757 -6.370 -7.279 1.00 74.12 100 HIS A CA 1
ATOM 790 C C . HIS A 1 100 ? -23.998 -6.783 -8.544 1.00 74.12 100 HIS A C 1
ATOM 792 O O . HIS A 1 100 ? -22.782 -6.969 -8.494 1.00 74.12 100 HIS A O 1
ATOM 798 N N . SER A 1 101 ? -24.684 -6.876 -9.684 1.00 65.50 101 SER A N 1
ATOM 799 C CA . SER A 1 101 ? -24.093 -7.252 -10.982 1.00 65.50 101 SER A CA 1
ATOM 800 C C . SER A 1 101 ? -22.867 -6.409 -11.376 1.00 65.50 101 SER A C 1
ATOM 802 O O . SER A 1 101 ? -21.948 -6.915 -12.012 1.00 65.50 101 SER A O 1
ATOM 804 N N . ASN A 1 102 ? -22.800 -5.153 -10.922 1.00 59.62 102 ASN A N 1
ATOM 805 C CA . ASN A 1 102 ? -21.669 -4.250 -11.162 1.00 59.62 102 ASN A CA 1
ATOM 806 C C . ASN A 1 102 ? -20.503 -4.384 -10.154 1.00 59.62 102 ASN A C 1
ATOM 808 O O . ASN A 1 102 ? -19.459 -3.778 -10.371 1.00 59.62 102 ASN A O 1
ATOM 812 N N . ASN A 1 103 ? -20.654 -5.165 -9.075 1.00 56.06 103 ASN A N 1
ATOM 813 C CA . ASN A 1 103 ? -19.671 -5.365 -7.993 1.00 56.06 103 ASN A CA 1
ATOM 814 C C . ASN A 1 103 ? -19.495 -6.864 -7.658 1.00 56.06 103 ASN A C 1
ATOM 816 O O . ASN A 1 103 ? -19.450 -7.263 -6.492 1.00 56.06 103 ASN A O 1
ATOM 820 N N . LEU A 1 104 ? -19.419 -7.711 -8.687 1.00 56.34 104 LEU A N 1
ATOM 821 C CA . LEU A 1 104 ? -19.141 -9.142 -8.539 1.00 56.34 104 LEU A CA 1
ATOM 822 C C . LEU A 1 104 ? -17.706 -9.360 -8.028 1.00 56.34 104 LEU A C 1
ATOM 824 O O . LEU A 1 104 ? -16.736 -9.319 -8.785 1.00 56.34 104 LEU A O 1
ATOM 828 N N . PHE A 1 105 ? -17.563 -9.624 -6.730 1.00 53.94 105 PHE A N 1
ATOM 829 C CA . PHE A 1 105 ? -16.318 -10.140 -6.159 1.00 53.94 105 PHE A CA 1
ATOM 830 C C . PHE A 1 105 ? -16.211 -11.637 -6.471 1.00 53.94 105 PHE A C 1
ATOM 832 O O . PHE A 1 105 ? -17.143 -12.387 -6.200 1.00 53.94 105 PHE A O 1
ATOM 839 N N . GLY A 1 106 ? -15.084 -12.069 -7.047 1.00 49.62 106 GLY A N 1
ATOM 840 C CA . GLY A 1 106 ? -14.840 -13.476 -7.403 1.00 49.62 106 GLY A CA 1
ATOM 841 C C . GLY A 1 106 ? -15.236 -13.871 -8.832 1.00 49.62 106 GLY A C 1
ATOM 842 O O . GLY A 1 106 ? -14.896 -14.967 -9.270 1.00 49.62 106 GLY A O 1
ATOM 843 N N . GLY A 1 107 ? -15.870 -12.977 -9.599 1.00 39.22 107 GLY A N 1
ATOM 844 C CA . GLY A 1 107 ? -16.146 -13.210 -11.017 1.00 39.22 107 GLY A CA 1
ATOM 845 C C . GLY A 1 107 ? -14.857 -13.229 -11.840 1.00 39.22 107 GLY A C 1
ATOM 846 O O . GLY A 1 107 ? -14.069 -12.280 -11.807 1.00 39.22 107 GLY A O 1
ATOM 847 N N . SER A 1 108 ? -14.622 -14.301 -12.601 1.00 38.88 108 SER A N 1
ATOM 848 C CA . SER A 1 108 ? -13.533 -14.322 -13.572 1.00 38.88 108 SER A CA 1
ATOM 849 C C . SER A 1 108 ? -13.831 -13.293 -14.661 1.00 38.88 108 SER A C 1
ATOM 851 O O . SER A 1 108 ? -14.628 -13.549 -15.563 1.00 38.88 108 SER A O 1
ATOM 853 N N . HIS A 1 109 ? -13.182 -12.132 -14.619 1.00 39.59 109 HIS A N 1
ATOM 854 C CA . HIS A 1 109 ? -13.091 -11.314 -15.819 1.00 39.59 109 HIS A CA 1
ATOM 855 C C . HIS A 1 109 ? -12.392 -12.160 -16.886 1.00 39.59 109 HIS A C 1
ATOM 857 O O . HIS A 1 109 ? -11.230 -12.550 -16.720 1.00 39.59 109 HIS A O 1
ATOM 863 N N . SER A 1 110 ? -13.120 -12.495 -17.953 1.00 38.41 110 SER A N 1
ATOM 864 C CA . SER A 1 110 ? -12.572 -13.177 -19.118 1.00 38.41 110 SER A CA 1
ATOM 865 C C . SER A 1 110 ? -11.333 -12.413 -19.577 1.00 38.41 110 SER A C 1
ATOM 867 O O . SER A 1 110 ? -11.417 -11.245 -19.957 1.00 38.41 110 SER A O 1
ATOM 869 N N . LYS A 1 111 ? -10.166 -13.058 -19.503 1.00 40.75 111 LYS A N 1
ATOM 870 C CA . LYS A 1 111 ? -8.875 -12.510 -19.943 1.00 40.75 111 LYS A CA 1
ATOM 871 C C . LYS A 1 111 ? -8.794 -12.464 -21.471 1.00 40.75 111 LYS A C 1
ATOM 873 O O . LYS A 1 111 ? -7.916 -13.082 -22.065 1.00 40.75 111 LYS A O 1
ATOM 878 N N . LEU A 1 112 ? -9.702 -11.744 -22.112 1.00 41.00 112 LEU A N 1
ATOM 879 C CA . LEU A 1 112 ? -9.689 -11.536 -23.552 1.00 41.00 112 LEU A CA 1
ATOM 880 C C . LEU A 1 112 ? -9.753 -10.045 -23.842 1.00 41.00 112 LEU A C 1
ATOM 882 O O . LEU A 1 112 ? -10.778 -9.513 -24.229 1.00 41.00 112 LEU A O 1
ATOM 886 N N . GLU A 1 113 ? -8.611 -9.389 -23.646 1.00 39.84 113 GLU A N 1
ATOM 887 C CA . GLU A 1 113 ? -8.234 -8.237 -24.463 1.00 39.84 113 GLU A CA 1
ATOM 888 C C . GLU A 1 113 ? -6.715 -8.017 -24.377 1.00 39.84 113 GLU A C 1
ATOM 890 O O . GLU A 1 113 ? -6.192 -7.140 -23.683 1.00 39.84 113 GLU A O 1
ATOM 895 N N . VAL A 1 114 ? -5.961 -8.864 -25.080 1.00 42.31 114 VAL A N 1
ATOM 896 C CA . VAL A 1 114 ? -4.569 -8.550 -25.423 1.00 42.31 114 VAL A CA 1
ATOM 897 C C . VAL A 1 114 ? -4.593 -7.860 -26.780 1.00 42.31 114 VAL A C 1
ATOM 899 O O . VAL A 1 114 ? -4.284 -8.450 -27.809 1.00 42.31 114 VAL A O 1
ATOM 902 N N . ALA A 1 115 ? -4.989 -6.588 -26.786 1.00 44.88 115 ALA A N 1
ATOM 903 C CA . ALA A 1 115 ? -4.642 -5.710 -27.892 1.00 44.88 115 ALA A CA 1
ATOM 904 C C . ALA A 1 115 ? -3.109 -5.606 -27.941 1.00 44.88 115 ALA A C 1
ATOM 906 O O . ALA A 1 115 ? -2.472 -5.418 -26.898 1.00 44.88 115 ALA A O 1
ATOM 907 N N . TYR A 1 116 ? -2.522 -5.732 -29.133 1.00 44.06 116 TYR A N 1
ATOM 908 C CA . TYR A 1 116 ? -1.119 -5.417 -29.401 1.00 44.06 116 TYR A CA 1
ATOM 909 C C . TYR A 1 116 ? -0.822 -3.995 -28.900 1.00 44.06 116 TYR A C 1
ATOM 911 O O . TYR A 1 116 ? -1.105 -3.005 -29.568 1.00 44.06 116 TYR A O 1
ATOM 919 N N . ARG A 1 117 ? -0.307 -3.875 -27.673 1.00 57.59 117 ARG A N 1
ATOM 920 C CA . ARG A 1 117 ? 0.073 -2.588 -27.086 1.00 57.59 117 ARG A CA 1
ATOM 921 C C . ARG A 1 117 ? 1.515 -2.313 -27.465 1.00 57.59 117 ARG A C 1
ATOM 923 O O . ARG A 1 117 ? 2.402 -3.078 -27.089 1.00 57.59 117 ARG A O 1
ATOM 930 N N . ASP A 1 118 ? 1.741 -1.207 -28.167 1.00 74.00 118 ASP A N 1
ATOM 931 C CA . ASP A 1 118 ? 3.078 -0.663 -28.391 1.00 74.00 118 ASP A CA 1
ATOM 932 C C . ASP A 1 118 ? 3.846 -0.613 -27.055 1.00 74.00 118 ASP A C 1
ATOM 934 O O . ASP A 1 118 ? 3.345 -0.140 -26.027 1.00 74.00 118 ASP A O 1
ATOM 938 N N . ARG A 1 119 ? 5.077 -1.125 -27.068 1.00 74.12 119 ARG A N 1
ATOM 939 C CA . ARG A 1 119 ? 5.976 -1.210 -25.915 1.00 74.12 119 ARG A CA 1
ATOM 940 C C . ARG A 1 119 ? 6.198 0.151 -25.259 1.00 74.12 119 ARG A C 1
ATOM 942 O O . ARG A 1 119 ? 6.323 0.212 -24.033 1.00 74.12 119 ARG A O 1
ATOM 949 N N . SER A 1 120 ? 6.214 1.232 -26.041 1.00 76.00 120 SER A N 1
ATOM 950 C CA . SER A 1 120 ? 6.346 2.595 -25.515 1.00 76.00 120 SER A CA 1
ATOM 951 C C . SER A 1 120 ? 5.185 2.937 -24.563 1.00 76.00 120 SER A C 1
ATOM 953 O O . SER A 1 120 ? 5.406 3.386 -23.433 1.00 76.00 120 SER A O 1
ATOM 955 N N . THR A 1 121 ? 3.953 2.594 -24.953 1.00 82.00 121 THR A N 1
ATOM 956 C CA . THR A 1 121 ? 2.733 2.834 -24.170 1.00 82.00 121 THR A CA 1
ATOM 957 C C . THR A 1 121 ? 2.680 1.964 -22.916 1.00 82.00 121 THR A C 1
ATOM 959 O O . THR A 1 121 ? 2.302 2.438 -21.840 1.00 82.00 121 THR A O 1
ATOM 962 N N . LEU A 1 122 ? 3.122 0.704 -23.009 1.00 82.56 122 LEU A N 1
ATOM 963 C CA . LEU A 1 122 ? 3.217 -0.193 -21.857 1.00 82.56 122 LEU A CA 1
ATOM 964 C C . LEU A 1 122 ? 4.237 0.328 -20.837 1.00 82.56 122 LEU A C 1
ATOM 966 O O . LEU A 1 122 ? 3.959 0.343 -19.636 1.00 82.56 122 LEU A O 1
ATOM 970 N N . ASN A 1 123 ? 5.394 0.793 -21.307 1.00 83.06 123 ASN A N 1
ATOM 971 C CA . ASN A 1 123 ? 6.433 1.362 -20.455 1.00 83.06 123 ASN A CA 1
ATOM 972 C C . ASN A 1 123 ? 5.967 2.650 -19.782 1.00 83.06 123 ASN A C 1
ATOM 974 O O . ASN A 1 123 ? 6.169 2.807 -18.581 1.00 83.06 123 ASN A O 1
ATOM 978 N N . ALA A 1 124 ? 5.281 3.530 -20.514 1.00 85.00 124 ALA A N 1
ATOM 979 C CA . ALA A 1 124 ? 4.690 4.737 -19.948 1.00 85.00 124 ALA A CA 1
ATOM 980 C C . ALA A 1 124 ? 3.685 4.405 -18.830 1.00 85.00 124 ALA A C 1
ATOM 982 O O . ALA A 1 124 ? 3.739 5.003 -17.753 1.00 85.00 124 ALA A O 1
ATOM 983 N N . ARG A 1 125 ? 2.825 3.394 -19.031 1.00 86.69 125 ARG A N 1
ATOM 984 C CA . ARG A 1 125 ? 1.895 2.905 -17.995 1.00 86.69 125 ARG A CA 1
ATOM 985 C C . ARG A 1 125 ? 2.631 2.330 -16.784 1.00 86.69 125 ARG A C 1
ATOM 987 O O . ARG A 1 125 ? 2.316 2.697 -15.656 1.00 86.69 125 ARG A O 1
ATOM 994 N N . ARG A 1 126 ? 3.639 1.477 -17.000 1.00 88.00 126 ARG A N 1
ATOM 995 C CA . ARG A 1 126 ? 4.459 0.886 -15.925 1.00 88.00 126 ARG A CA 1
ATOM 996 C C . ARG A 1 126 ? 5.227 1.952 -15.139 1.00 88.00 126 ARG A C 1
ATOM 998 O O . ARG A 1 126 ? 5.247 1.898 -13.912 1.00 88.00 126 ARG A O 1
ATOM 1005 N N . LYS A 1 127 ? 5.785 2.957 -15.822 1.00 89.31 127 LYS A N 1
ATOM 1006 C CA . LYS A 1 127 ? 6.414 4.133 -15.206 1.00 89.31 127 LYS A CA 1
ATOM 1007 C C . LYS A 1 127 ? 5.413 4.897 -14.346 1.00 89.31 127 LYS A C 1
ATOM 1009 O O . LYS A 1 127 ? 5.695 5.136 -13.177 1.00 89.31 127 LYS A O 1
ATOM 1014 N N . LYS A 1 128 ? 4.249 5.254 -14.905 1.00 90.75 128 LYS A N 1
ATOM 1015 C CA . LYS A 1 128 ? 3.191 5.973 -14.180 1.00 90.75 128 LYS A CA 1
ATOM 1016 C C . LYS A 1 128 ? 2.777 5.209 -12.922 1.00 90.75 128 LYS A C 1
ATOM 1018 O O . LYS A 1 128 ? 2.725 5.800 -11.850 1.00 90.75 128 LYS A O 1
ATOM 1023 N N . GLN A 1 129 ? 2.581 3.895 -13.031 1.00 89.88 129 GLN A N 1
ATOM 1024 C CA . GLN A 1 129 ? 2.248 3.048 -11.887 1.00 89.88 129 GLN A CA 1
ATOM 1025 C C . GLN A 1 129 ? 3.371 3.005 -10.841 1.00 89.88 129 GLN A C 1
ATOM 1027 O O . GLN A 1 129 ? 3.102 3.120 -9.649 1.00 89.88 129 GLN A O 1
ATOM 1032 N N . ALA A 1 130 ? 4.632 2.856 -11.257 1.00 89.94 130 ALA A N 1
ATOM 1033 C CA . ALA A 1 130 ? 5.769 2.827 -10.336 1.00 89.94 130 ALA A CA 1
ATOM 1034 C C . ALA A 1 130 ? 5.949 4.164 -9.595 1.00 89.94 130 ALA A C 1
ATOM 1036 O O . ALA A 1 130 ? 6.213 4.163 -8.394 1.00 89.94 130 ALA A O 1
ATOM 1037 N N . LEU A 1 131 ? 5.755 5.292 -10.287 1.00 92.94 131 LEU A N 1
ATOM 1038 C CA . LEU A 1 131 ? 5.765 6.626 -9.680 1.00 92.94 131 LEU A CA 1
ATOM 1039 C C . LEU A 1 131 ? 4.612 6.809 -8.691 1.00 92.94 131 LEU A C 1
ATOM 1041 O O . LEU A 1 131 ? 4.836 7.319 -7.597 1.00 92.94 131 LEU A O 1
ATOM 1045 N N . LEU A 1 132 ? 3.408 6.351 -9.039 1.00 93.50 132 LEU A N 1
ATOM 1046 C CA . LEU A 1 132 ? 2.249 6.407 -8.150 1.00 93.50 132 LEU A CA 1
ATOM 1047 C C . LEU A 1 132 ? 2.480 5.601 -6.866 1.00 93.50 132 LEU A C 1
ATOM 1049 O O . LEU A 1 132 ? 2.256 6.101 -5.768 1.00 93.50 132 LEU A O 1
ATOM 1053 N N . ILE A 1 133 ? 2.999 4.379 -6.998 1.00 92.44 133 ILE A N 1
ATOM 1054 C CA . ILE A 1 133 ? 3.388 3.522 -5.869 1.00 92.44 133 ILE A CA 1
ATOM 1055 C C . ILE A 1 133 ? 4.454 4.206 -5.008 1.00 92.44 133 ILE A C 1
ATOM 1057 O O . ILE A 1 133 ? 4.358 4.172 -3.783 1.00 92.44 133 ILE A O 1
ATOM 1061 N N . ALA A 1 134 ? 5.463 4.824 -5.630 1.00 93.62 134 ALA A N 1
ATOM 1062 C CA . ALA A 1 134 ? 6.505 5.545 -4.907 1.00 93.62 134 ALA A CA 1
ATOM 1063 C C . ALA A 1 134 ? 5.918 6.719 -4.121 1.00 93.62 134 ALA A C 1
ATOM 1065 O O . ALA A 1 134 ? 6.226 6.871 -2.943 1.00 93.62 134 ALA A O 1
ATOM 1066 N N . ARG A 1 135 ? 5.031 7.504 -4.735 1.00 94.25 135 ARG A N 1
ATOM 1067 C CA . ARG A 1 135 ? 4.391 8.628 -4.059 1.00 94.25 135 ARG A CA 1
ATOM 1068 C C . ARG A 1 135 ? 3.489 8.168 -2.913 1.00 94.25 135 ARG A C 1
ATOM 1070 O O . ARG A 1 135 ? 3.607 8.684 -1.813 1.00 94.25 135 ARG A O 1
ATOM 1077 N N . ALA A 1 136 ? 2.684 7.128 -3.119 1.00 93.88 136 ALA A N 1
ATOM 1078 C CA . ALA A 1 136 ? 1.859 6.567 -2.053 1.00 93.88 136 ALA A CA 1
ATOM 1079 C C . ALA A 1 136 ? 2.713 6.043 -0.883 1.00 93.88 136 ALA A C 1
ATOM 1081 O O . ALA A 1 136 ? 2.352 6.226 0.275 1.00 93.88 136 ALA A O 1
ATOM 1082 N N . ALA A 1 137 ? 3.861 5.413 -1.161 1.00 93.25 137 ALA A N 1
ATOM 1083 C CA . ALA A 1 137 ? 4.784 4.953 -0.122 1.00 93.25 137 ALA A CA 1
ATOM 1084 C C . ALA A 1 137 ? 5.457 6.116 0.632 1.00 93.25 137 ALA A C 1
ATOM 1086 O O . ALA A 1 137 ? 5.703 6.005 1.834 1.00 93.25 137 ALA A O 1
ATOM 1087 N N . GLU A 1 138 ? 5.744 7.219 -0.062 1.00 94.38 138 GLU A N 1
ATOM 1088 C CA . GLU A 1 138 ? 6.243 8.464 0.528 1.00 94.38 138 GLU A CA 1
ATOM 1089 C C . GLU A 1 138 ? 5.210 9.054 1.489 1.00 94.38 138 GLU A C 1
ATOM 1091 O O . GLU A 1 138 ? 5.522 9.233 2.663 1.00 94.38 138 GLU A O 1
ATOM 1096 N N . ASP A 1 139 ? 3.959 9.208 1.053 1.00 93.81 139 ASP A N 1
ATOM 1097 C CA . ASP A 1 139 ? 2.872 9.697 1.905 1.00 93.81 139 ASP A CA 1
ATOM 1098 C C . ASP A 1 139 ? 2.667 8.809 3.139 1.00 93.81 139 ASP A C 1
ATOM 1100 O O . ASP A 1 139 ? 2.496 9.307 4.247 1.00 93.81 139 ASP A O 1
ATOM 1104 N N . ARG A 1 140 ? 2.713 7.475 2.988 1.00 92.50 140 ARG A N 1
ATOM 1105 C CA . ARG A 1 140 ? 2.627 6.569 4.148 1.00 92.50 140 ARG A CA 1
ATOM 1106 C C . ARG A 1 140 ? 3.801 6.745 5.101 1.00 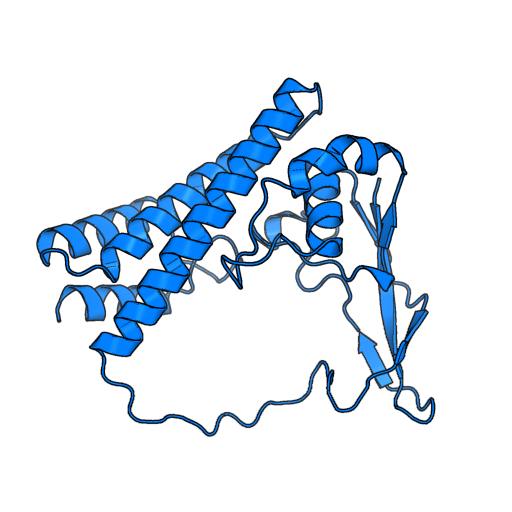92.50 140 ARG A C 1
ATOM 1108 O O . ARG A 1 140 ? 3.590 6.675 6.303 1.00 92.50 140 ARG A O 1
ATOM 1115 N N . THR A 1 141 ? 5.005 6.995 4.592 1.00 93.44 141 THR A N 1
ATOM 1116 C CA . THR A 1 141 ? 6.171 7.289 5.439 1.00 93.44 141 THR A CA 1
ATOM 1117 C C . THR A 1 141 ? 5.936 8.567 6.247 1.00 93.44 141 THR A C 1
ATOM 1119 O O . THR A 1 141 ? 6.118 8.543 7.460 1.00 93.44 141 THR A O 1
ATOM 1122 N N . LEU A 1 142 ? 5.444 9.630 5.602 1.00 93.25 142 LEU A N 1
ATOM 1123 C CA . LEU A 1 142 ? 5.135 10.904 6.259 1.00 93.25 142 LEU A CA 1
ATOM 1124 C C . LEU A 1 142 ? 4.044 10.756 7.324 1.00 93.25 142 LEU A C 1
ATOM 1126 O O . LEU A 1 142 ? 4.208 11.251 8.432 1.00 93.25 142 LEU A O 1
ATOM 1130 N N . ILE A 1 143 ? 2.969 10.015 7.036 1.00 92.38 143 ILE A N 1
ATOM 1131 C CA . ILE A 1 143 ? 1.905 9.750 8.018 1.00 92.38 143 ILE A CA 1
ATOM 1132 C C . ILE A 1 143 ? 2.471 9.038 9.255 1.00 92.38 143 ILE A C 1
ATOM 1134 O O . ILE A 1 143 ? 2.119 9.392 10.376 1.00 92.38 143 ILE A O 1
ATOM 1138 N N . LEU A 1 144 ? 3.359 8.054 9.077 1.00 92.00 144 LEU A N 1
ATOM 1139 C CA . LEU A 1 144 ? 3.985 7.353 10.206 1.00 92.00 144 LEU A CA 1
ATOM 1140 C C . LEU A 1 144 ? 4.897 8.261 11.026 1.00 92.00 144 LEU A C 1
ATOM 1142 O O . LEU A 1 144 ? 4.916 8.158 12.249 1.00 92.00 144 LEU A O 1
ATOM 1146 N N . GLU A 1 145 ? 5.636 9.148 10.365 1.00 92.81 145 GLU A N 1
ATOM 1147 C CA . GLU A 1 145 ? 6.461 10.154 11.033 1.00 92.81 145 GLU A CA 1
ATOM 1148 C C . GLU A 1 145 ? 5.592 11.135 11.828 1.00 92.81 145 GLU A C 1
ATOM 1150 O O . GLU A 1 145 ? 5.884 11.383 12.995 1.00 92.81 145 GLU A O 1
ATOM 1155 N N . SER A 1 146 ?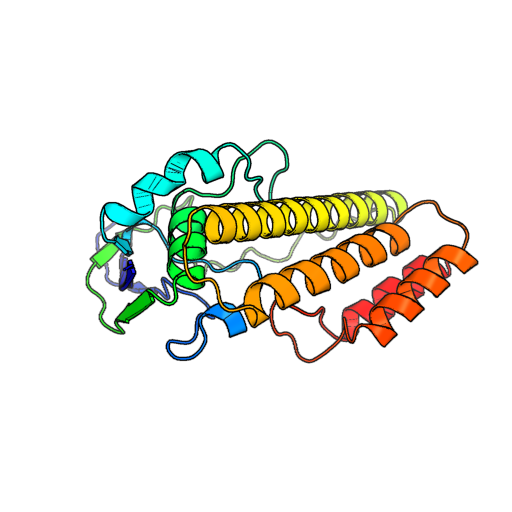 4.473 11.603 11.264 1.00 92.69 146 SER A N 1
ATOM 1156 C CA . SER A 1 146 ? 3.511 12.447 11.983 1.00 92.69 146 SER A CA 1
ATOM 1157 C C . SER A 1 146 ? 2.906 11.738 13.195 1.00 92.69 146 SER A C 1
ATOM 1159 O O . SER A 1 146 ? 2.839 12.331 14.266 1.00 92.69 146 SER A O 1
ATOM 1161 N N . LEU A 1 147 ? 2.520 10.462 13.063 1.00 91.25 147 LEU A N 1
ATOM 1162 C CA . LEU A 1 147 ? 2.009 9.667 14.187 1.00 91.25 147 LEU A CA 1
ATOM 1163 C C . LEU A 1 147 ? 3.043 9.570 15.321 1.00 91.25 147 LEU A C 1
ATOM 1165 O O . LEU A 1 147 ? 2.700 9.810 16.479 1.00 91.25 147 LEU A O 1
ATOM 1169 N N . LEU A 1 148 ? 4.308 9.288 14.989 1.00 91.75 148 LEU A N 1
ATOM 1170 C CA . LEU A 1 148 ? 5.408 9.264 15.960 1.00 91.75 148 LEU A CA 1
ATOM 1171 C C . LEU A 1 148 ? 5.588 10.619 16.657 1.00 91.75 148 LEU A C 1
ATOM 1173 O O . LEU A 1 148 ? 5.713 10.666 17.880 1.00 91.75 148 LEU A O 1
ATOM 1177 N N . SER A 1 149 ? 5.561 11.723 15.904 1.00 91.94 149 SER A N 1
ATOM 1178 C CA . SER A 1 149 ? 5.654 13.079 16.463 1.00 91.94 149 SER A CA 1
ATOM 1179 C C . SER A 1 149 ? 4.481 13.434 17.381 1.00 91.94 149 SER A C 1
ATOM 1181 O O . SER A 1 149 ? 4.658 14.208 18.317 1.00 91.94 149 SER A O 1
ATOM 1183 N N . SER A 1 150 ? 3.303 12.846 17.159 1.00 89.69 150 SER A N 1
ATOM 1184 C CA . SER A 1 15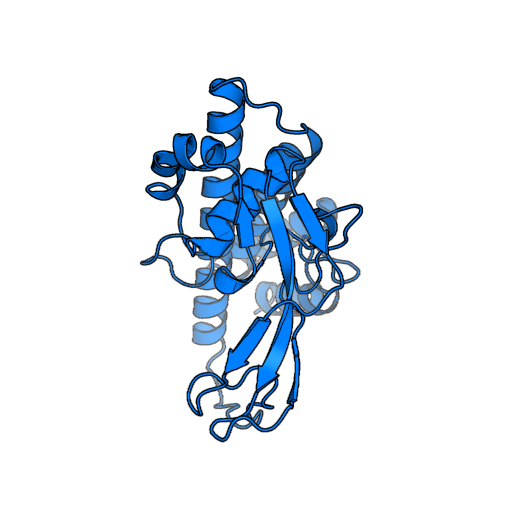0 ? 2.129 12.984 18.031 1.00 89.69 150 SER A CA 1
ATOM 1185 C C . SER A 1 150 ? 2.140 12.044 19.247 1.00 89.69 150 SER A C 1
ATOM 1187 O O . SER A 1 150 ? 1.128 11.936 19.936 1.00 89.69 150 SER A O 1
ATOM 1189 N N . GLY A 1 151 ? 3.248 11.343 19.515 1.00 88.50 151 GLY A N 1
ATOM 1190 C CA . GLY A 1 151 ? 3.390 10.446 20.667 1.00 88.50 151 GLY A CA 1
ATOM 1191 C C . GLY A 1 151 ? 2.773 9.059 20.473 1.00 88.50 151 GLY A C 1
ATOM 1192 O O . GLY A 1 151 ? 2.699 8.282 21.425 1.00 88.50 151 GLY A O 1
ATOM 1193 N N . VAL A 1 152 ? 2.337 8.716 19.256 1.00 88.31 152 VAL A N 1
ATOM 1194 C CA . VAL A 1 152 ? 1.863 7.364 18.947 1.00 88.31 152 VAL A CA 1
ATOM 1195 C C . VAL A 1 152 ? 3.054 6.431 18.836 1.00 88.31 152 VAL A C 1
ATOM 1197 O O . VAL A 1 152 ? 3.972 6.653 18.047 1.00 88.31 152 VAL A O 1
ATOM 1200 N N . MET A 1 153 ? 3.010 5.331 19.580 1.00 85.62 153 MET A N 1
ATOM 1201 C CA . MET A 1 153 ? 4.003 4.273 19.456 1.00 85.62 153 MET A CA 1
ATOM 1202 C C . MET A 1 153 ? 3.813 3.534 18.129 1.00 85.62 153 MET A C 1
ATOM 1204 O O . MET A 1 153 ? 2.912 2.712 17.987 1.00 85.62 153 MET A O 1
ATOM 1208 N N . VAL A 1 154 ? 4.687 3.813 17.162 1.00 84.25 154 VAL A N 1
ATOM 1209 C CA . VAL A 1 154 ? 4.781 3.067 15.902 1.00 84.25 154 VAL A CA 1
ATOM 1210 C C . VAL A 1 154 ? 6.028 2.184 15.952 1.00 84.25 154 VAL A C 1
ATOM 1212 O O . VAL A 1 154 ? 7.132 2.703 16.147 1.00 84.25 154 VAL A O 1
ATOM 1215 N N . PRO A 1 155 ? 5.917 0.860 15.744 1.00 83.19 155 PRO A N 1
ATOM 1216 C CA . PRO A 1 155 ? 7.085 -0.007 15.665 1.00 83.19 155 PRO A CA 1
ATOM 1217 C C . PRO A 1 155 ? 8.085 0.470 14.604 1.00 83.19 155 PRO A C 1
ATOM 1219 O O . PRO A 1 155 ? 7.751 0.616 13.426 1.00 83.19 155 PRO A O 1
ATOM 1222 N N . ALA A 1 156 ? 9.348 0.666 15.000 1.00 83.62 156 ALA A N 1
ATOM 1223 C CA . ALA A 1 156 ? 10.405 1.167 14.112 1.00 83.62 156 ALA A CA 1
ATOM 1224 C C . ALA A 1 156 ? 10.596 0.295 12.855 1.00 83.62 156 ALA A C 1
ATOM 1226 O O . ALA A 1 156 ? 10.967 0.777 11.782 1.00 83.62 156 ALA A O 1
ATOM 1227 N N . THR A 1 157 ? 10.300 -1.001 12.969 1.00 84.75 157 THR A N 1
ATOM 1228 C CA . THR A 1 157 ? 10.303 -1.951 11.853 1.00 84.75 157 THR A CA 1
ATOM 1229 C C . THR A 1 157 ? 9.345 -1.538 10.732 1.00 84.75 157 THR A C 1
ATOM 1231 O O . THR A 1 157 ? 9.683 -1.732 9.565 1.00 84.75 157 THR A O 1
ATOM 1234 N N . TYR A 1 158 ? 8.198 -0.923 11.034 1.00 84.88 158 TYR A N 1
ATOM 1235 C CA . TYR A 1 158 ? 7.191 -0.540 10.038 1.00 84.88 158 TYR A CA 1
ATOM 1236 C C . TYR A 1 158 ? 7.612 0.680 9.233 1.00 84.88 158 TYR A C 1
ATOM 1238 O O . TYR A 1 158 ? 7.615 0.632 8.000 1.00 84.88 158 TYR A O 1
ATOM 1246 N N . LEU A 1 159 ? 8.078 1.731 9.908 1.00 88.25 159 LEU A N 1
ATOM 1247 C CA . LEU A 1 159 ? 8.633 2.903 9.235 1.00 88.25 159 LEU A CA 1
ATOM 1248 C C . LEU A 1 159 ? 9.815 2.508 8.334 1.00 88.25 159 LEU A C 1
ATOM 1250 O O . LEU A 1 159 ? 9.897 2.923 7.176 1.00 88.25 159 LEU A O 1
ATOM 1254 N N . ASN A 1 160 ? 10.690 1.622 8.817 1.00 90.00 160 ASN A N 1
ATOM 1255 C CA . ASN A 1 160 ? 11.812 1.108 8.032 1.00 90.00 160 ASN A CA 1
ATOM 1256 C C . ASN A 1 160 ? 11.372 0.257 6.827 1.00 90.00 160 ASN A C 1
ATOM 1258 O O . ASN A 1 160 ? 12.009 0.334 5.767 1.00 90.00 160 ASN A O 1
ATOM 1262 N N . ARG A 1 161 ? 10.283 -0.523 6.942 1.00 89.50 161 ARG A N 1
ATOM 1263 C CA . ARG A 1 161 ? 9.680 -1.252 5.810 1.00 89.50 161 ARG A CA 1
ATOM 1264 C C . ARG A 1 161 ? 9.171 -0.274 4.746 1.00 89.50 161 ARG A C 1
ATOM 1266 O O . ARG A 1 161 ? 9.543 -0.429 3.584 1.00 89.50 161 ARG A O 1
ATOM 1273 N N . PHE A 1 162 ? 8.432 0.773 5.125 1.00 91.00 162 PHE A N 1
ATOM 1274 C CA . PHE A 1 162 ? 7.949 1.794 4.182 1.00 91.00 162 PHE A CA 1
ATOM 1275 C C . PHE A 1 162 ? 9.080 2.581 3.521 1.00 91.00 162 PHE A C 1
ATOM 1277 O O . PHE A 1 162 ? 9.103 2.687 2.296 1.00 91.00 162 PHE A O 1
ATOM 1284 N N . ARG A 1 163 ? 10.088 3.027 4.281 1.00 92.75 163 ARG A N 1
ATOM 1285 C CA . ARG A 1 163 ? 11.285 3.681 3.720 1.00 92.75 163 ARG A CA 1
ATOM 1286 C C . ARG A 1 163 ? 12.030 2.772 2.741 1.00 92.75 163 ARG A C 1
ATOM 1288 O O . ARG A 1 163 ? 12.505 3.211 1.693 1.00 92.75 163 ARG A O 1
ATOM 1295 N N . SER A 1 164 ? 12.134 1.481 3.050 1.00 93.00 164 SER A N 1
ATOM 1296 C CA . SER A 1 164 ? 12.745 0.499 2.146 1.00 93.00 164 SER A CA 1
ATOM 1297 C C . SER A 1 164 ? 11.920 0.296 0.880 1.00 93.00 164 SER A C 1
ATOM 1299 O O . SER A 1 164 ? 12.474 0.316 -0.219 1.00 93.00 164 SER A O 1
ATOM 1301 N N . PHE A 1 165 ? 10.604 0.180 1.020 1.00 92.88 165 PHE A N 1
ATOM 1302 C CA . PHE A 1 165 ? 9.688 0.028 -0.099 1.00 92.88 165 PHE A CA 1
ATOM 1303 C C . PHE A 1 165 ? 9.641 1.272 -0.998 1.00 92.88 165 PHE A C 1
ATOM 1305 O O . PHE A 1 165 ? 9.663 1.143 -2.219 1.00 92.88 165 PHE A O 1
ATOM 1312 N N . LEU A 1 166 ? 9.696 2.474 -0.421 1.00 94.31 166 LEU A N 1
ATOM 1313 C CA . LEU A 1 166 ? 9.830 3.735 -1.149 1.00 94.31 166 LEU A CA 1
ATOM 1314 C C . LEU A 1 166 ? 11.084 3.745 -2.033 1.00 94.31 166 LEU A C 1
ATOM 1316 O O . LEU A 1 166 ? 11.005 4.082 -3.215 1.00 94.31 166 LEU A O 1
ATOM 1320 N N . ARG A 1 167 ? 12.239 3.330 -1.490 1.00 95.12 167 ARG A N 1
ATOM 1321 C CA . ARG A 1 167 ? 13.488 3.206 -2.266 1.00 95.12 167 ARG A CA 1
ATOM 1322 C C . ARG A 1 167 ? 13.329 2.226 -3.428 1.00 95.12 167 ARG A C 1
ATOM 1324 O O . ARG A 1 167 ? 13.718 2.543 -4.551 1.00 95.12 167 ARG A O 1
ATOM 1331 N N . ILE A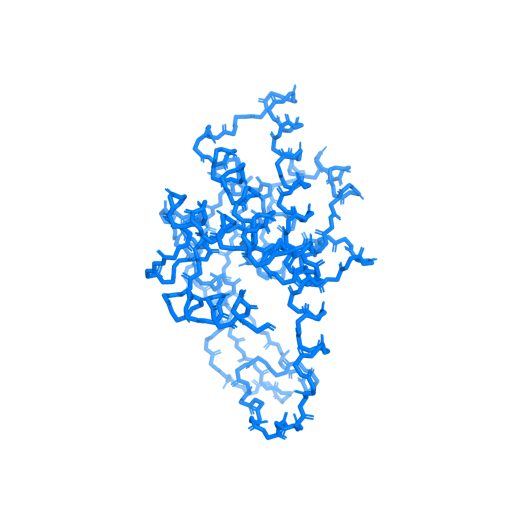 1 168 ? 12.717 1.068 -3.174 1.00 94.69 168 ILE A N 1
ATOM 1332 C CA . ILE A 1 168 ? 12.410 0.066 -4.204 1.00 94.69 168 ILE A CA 1
ATOM 1333 C C . ILE A 1 168 ? 11.523 0.675 -5.302 1.00 94.69 168 ILE A C 1
ATOM 1335 O O . ILE A 1 168 ? 11.857 0.590 -6.483 1.00 94.69 168 ILE A O 1
ATOM 1339 N N . ALA A 1 169 ? 10.429 1.339 -4.935 1.00 92.94 169 ALA A N 1
ATOM 1340 C CA . ALA A 1 169 ? 9.498 1.937 -5.887 1.00 92.94 169 ALA A CA 1
ATOM 1341 C C . ALA A 1 169 ? 10.157 3.041 -6.738 1.00 92.94 169 ALA A C 1
ATOM 1343 O O . ALA A 1 169 ? 9.999 3.046 -7.961 1.00 92.94 169 ALA A O 1
ATOM 1344 N N . LYS A 1 170 ? 10.972 3.912 -6.121 1.00 94.44 170 LYS A N 1
ATOM 1345 C CA . LYS A 1 170 ? 11.746 4.956 -6.820 1.00 94.44 170 LYS A CA 1
ATOM 1346 C C . LYS A 1 170 ? 12.730 4.354 -7.828 1.00 94.44 170 LYS A C 1
ATOM 1348 O O . LYS A 1 170 ? 12.749 4.766 -8.987 1.00 94.44 170 LYS A O 1
ATOM 1353 N N . HIS A 1 171 ? 13.503 3.334 -7.442 1.00 96.19 171 HIS A N 1
ATOM 1354 C CA . HIS A 1 171 ? 14.413 2.665 -8.380 1.00 96.19 171 HIS A CA 1
ATOM 1355 C C . HIS A 1 171 ? 13.667 1.978 -9.524 1.00 96.19 171 HIS A C 1
ATOM 1357 O O . HIS A 1 171 ? 14.106 2.046 -10.671 1.00 96.19 171 HIS A O 1
ATOM 1363 N N . ARG A 1 172 ? 12.512 1.371 -9.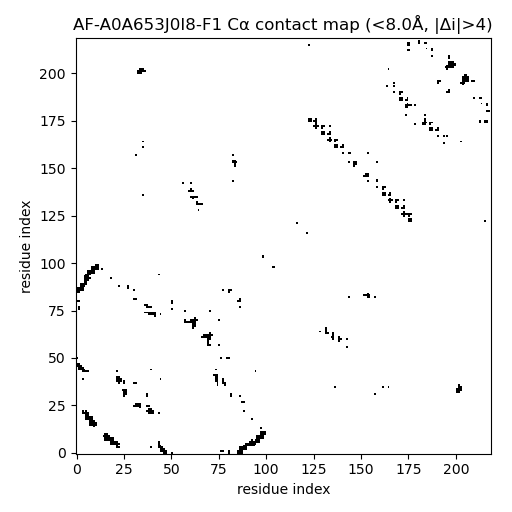248 1.00 94.06 172 ARG A N 1
ATOM 1364 C CA . ARG A 1 172 ? 11.713 0.726 -10.290 1.00 94.06 172 ARG A CA 1
ATOM 1365 C C . ARG A 1 172 ? 11.102 1.719 -11.281 1.00 94.06 172 ARG A C 1
ATOM 1367 O O . ARG A 1 172 ? 11.033 1.418 -12.469 1.00 94.06 172 ARG A O 1
ATOM 1374 N N . ALA A 1 173 ? 10.741 2.926 -10.845 1.00 93.19 173 ALA A N 1
ATOM 1375 C CA . ALA A 1 173 ? 10.319 3.992 -11.756 1.00 93.19 173 ALA A CA 1
ATOM 1376 C C . ALA A 1 173 ? 11.426 4.393 -12.754 1.00 93.19 173 ALA A C 1
ATOM 1378 O O . ALA A 1 173 ? 11.132 4.689 -13.916 1.00 93.19 173 ALA A O 1
ATOM 1379 N N . ASN A 1 174 ? 12.697 4.340 -12.339 1.00 94.19 174 ASN A N 1
ATOM 1380 C CA . ASN A 1 174 ? 13.832 4.620 -13.224 1.00 94.19 174 ASN A CA 1
ATOM 1381 C C . ASN A 1 174 ? 14.005 3.559 -14.316 1.00 94.19 174 ASN A C 1
ATOM 1383 O O . ASN A 1 174 ? 14.394 3.911 -15.427 1.00 94.19 174 ASN A O 1
ATOM 1387 N N . VAL A 1 175 ? 13.675 2.290 -14.042 1.00 94.88 175 VAL A N 1
ATOM 1388 C CA . VAL A 1 175 ? 13.748 1.209 -15.044 1.00 94.88 175 VAL A CA 1
ATOM 1389 C C . VAL A 1 175 ? 12.885 1.543 -16.261 1.00 94.88 175 VAL A C 1
ATOM 1391 O O . VAL A 1 175 ? 13.366 1.475 -17.384 1.00 94.88 175 VAL A O 1
ATOM 1394 N N . TYR A 1 176 ? 11.648 1.994 -16.040 1.00 92.25 176 TYR A N 1
ATOM 1395 C CA . TYR A 1 176 ? 10.691 2.310 -17.111 1.00 92.25 176 TYR A CA 1
ATOM 1396 C C . TYR A 1 176 ? 10.778 3.749 -17.638 1.00 92.25 176 TYR A C 1
ATOM 1398 O O . TYR A 1 176 ? 9.970 4.156 -18.475 1.00 92.25 176 TYR A O 1
ATOM 1406 N N . SER A 1 177 ? 11.722 4.544 -17.138 1.00 89.88 177 SER A N 1
ATOM 1407 C CA . SER A 1 177 ? 11.922 5.921 -17.588 1.00 89.88 177 SER A CA 1
ATOM 1408 C C . SER A 1 177 ? 12.768 5.974 -18.865 1.00 89.88 177 SER A C 1
ATOM 1410 O O . SER A 1 177 ? 13.535 5.045 -19.121 1.00 89.88 177 SER A O 1
ATOM 1412 N N . PRO A 1 178 ? 12.666 7.042 -19.679 1.00 89.31 178 PRO A N 1
ATOM 1413 C CA . PRO A 1 178 ? 13.504 7.235 -20.867 1.00 89.31 178 PRO A CA 1
ATOM 1414 C C . PRO A 1 178 ? 14.933 7.644 -20.462 1.00 89.31 178 PRO A C 1
ATOM 1416 O O . PRO A 1 178 ? 15.400 8.736 -20.759 1.00 89.31 178 PRO A O 1
ATOM 1419 N N . LEU A 1 179 ? 15.603 6.782 -19.697 1.00 91.50 179 LEU A N 1
ATOM 1420 C CA . LEU A 1 179 ? 16.959 6.969 -19.192 1.00 91.50 179 LEU A CA 1
ATOM 1421 C C . LEU A 1 179 ? 17.947 6.096 -19.975 1.00 91.50 179 LEU A C 1
ATOM 1423 O O . LEU A 1 179 ? 17.552 5.043 -20.490 1.00 91.50 179 LEU A O 1
ATOM 1427 N N . PRO A 1 180 ? 19.241 6.468 -20.010 1.00 94.81 180 PRO A N 1
ATOM 1428 C CA . PRO A 1 180 ? 20.273 5.644 -20.624 1.00 94.81 180 PRO A CA 1
ATOM 1429 C C . PRO A 1 180 ? 20.296 4.221 -20.054 1.00 94.81 180 PRO A C 1
ATOM 1431 O O . PRO A 1 180 ? 20.097 4.013 -18.852 1.00 94.81 180 PRO A O 1
ATOM 1434 N N . ARG A 1 181 ? 20.634 3.238 -20.898 1.00 95.56 181 ARG A N 1
ATOM 1435 C CA . ARG A 1 181 ? 20.728 1.814 -20.522 1.00 95.56 181 ARG A CA 1
ATOM 1436 C C . ARG A 1 181 ? 21.557 1.582 -19.257 1.00 95.56 181 ARG A C 1
ATOM 1438 O O . ARG A 1 181 ? 21.150 0.810 -18.394 1.00 95.56 181 ARG A O 1
ATOM 1445 N N . ARG A 1 182 ? 22.688 2.282 -19.110 1.00 96.25 182 ARG A N 1
ATOM 1446 C CA . ARG A 1 182 ? 23.547 2.194 -17.914 1.00 96.25 182 ARG A CA 1
ATOM 1447 C C . ARG A 1 182 ? 22.792 2.580 -16.637 1.00 96.25 182 ARG A C 1
ATOM 1449 O O . ARG A 1 182 ? 22.887 1.871 -15.643 1.00 96.25 182 ARG A O 1
ATOM 1456 N N . THR A 1 183 ? 21.989 3.642 -16.683 1.00 95.88 183 THR A N 1
ATOM 1457 C CA . THR A 1 183 ? 21.179 4.110 -15.549 1.00 95.88 183 THR A CA 1
ATOM 1458 C C . THR A 1 183 ? 20.068 3.123 -15.201 1.00 95.88 183 THR A C 1
ATOM 1460 O O . THR A 1 183 ? 19.854 2.833 -14.024 1.00 95.88 183 THR A O 1
ATOM 1463 N N . LYS A 1 184 ? 19.393 2.554 -16.209 1.00 96.12 184 LYS A N 1
ATOM 1464 C CA . LYS A 1 184 ? 18.371 1.517 -15.991 1.00 96.12 184 LYS A CA 1
ATOM 1465 C C . LYS A 1 184 ? 18.969 0.257 -15.361 1.00 96.12 184 LYS A C 1
ATOM 1467 O O . LYS A 1 184 ? 18.444 -0.237 -14.368 1.00 96.12 184 LYS A O 1
ATOM 1472 N N . LEU A 1 185 ? 20.096 -0.229 -15.885 1.00 97.31 185 LEU A N 1
ATOM 1473 C CA . LEU A 1 185 ? 20.801 -1.389 -15.331 1.00 97.31 185 LEU A CA 1
ATOM 1474 C C . LEU A 1 185 ? 21.312 -1.124 -13.910 1.00 97.31 185 LEU A C 1
ATOM 1476 O O . LEU A 1 185 ? 21.171 -1.987 -13.048 1.00 97.31 185 LEU A O 1
ATOM 1480 N N . ALA A 1 186 ? 21.829 0.076 -13.630 1.00 97.50 186 ALA A N 1
ATOM 1481 C CA . ALA A 1 186 ? 22.209 0.471 -12.276 1.00 97.50 186 ALA A CA 1
ATOM 1482 C C . ALA A 1 186 ? 21.003 0.461 -11.320 1.00 97.50 186 ALA A C 1
ATOM 1484 O O . ALA A 1 186 ? 21.117 -0.028 -10.195 1.00 97.50 186 ALA A O 1
ATOM 1485 N N . ALA A 1 187 ? 19.835 0.938 -11.766 1.00 97.00 187 ALA A N 1
ATOM 1486 C CA . ALA A 1 187 ? 18.602 0.872 -10.985 1.00 97.00 187 ALA A CA 1
ATOM 1487 C C . ALA A 1 187 ? 18.175 -0.580 -10.703 1.00 97.00 187 ALA A C 1
ATOM 1489 O O . ALA A 1 187 ? 17.832 -0.896 -9.565 1.00 97.00 187 ALA A O 1
ATOM 1490 N N . ILE A 1 188 ? 18.275 -1.480 -11.688 1.00 97.44 188 ILE A N 1
ATOM 1491 C CA . ILE A 1 188 ? 18.036 -2.920 -11.489 1.00 97.44 188 ILE A CA 1
ATOM 1492 C C . ILE A 1 188 ? 19.032 -3.504 -10.484 1.00 97.44 188 ILE A C 1
ATOM 1494 O O . ILE A 1 188 ? 18.621 -4.219 -9.573 1.00 97.44 188 ILE A O 1
ATOM 1498 N N . GLY A 1 189 ? 20.316 -3.149 -10.583 1.00 97.69 189 GLY A N 1
ATOM 1499 C CA . GLY A 1 189 ? 21.332 -3.542 -9.605 1.00 97.69 189 GLY A CA 1
ATOM 1500 C C . GLY A 1 189 ? 20.952 -3.120 -8.184 1.00 97.69 189 GLY A C 1
ATOM 1501 O O . GLY A 1 189 ? 20.978 -3.940 -7.269 1.00 97.69 189 GLY A O 1
ATOM 1502 N N . LYS A 1 190 ? 20.483 -1.876 -7.999 1.00 97.81 190 LYS A N 1
ATOM 1503 C CA . LYS A 1 190 ? 19.963 -1.408 -6.702 1.00 97.81 190 LYS A CA 1
ATOM 1504 C C . LYS A 1 190 ? 18.739 -2.205 -6.241 1.00 97.81 190 LYS A C 1
ATOM 1506 O O . LYS A 1 190 ? 18.676 -2.555 -5.066 1.00 97.81 190 LYS A O 1
ATOM 1511 N N . LEU A 1 191 ? 17.804 -2.540 -7.133 1.00 96.56 191 LEU A N 1
ATOM 1512 C CA . LEU A 1 191 ? 16.645 -3.384 -6.806 1.00 96.56 191 LEU A CA 1
ATOM 1513 C C . LEU A 1 191 ? 17.067 -4.782 -6.328 1.00 96.56 191 LEU A C 1
ATOM 1515 O O . LEU A 1 191 ? 16.522 -5.282 -5.345 1.00 96.56 191 LEU A O 1
ATOM 1519 N N . VAL A 1 192 ? 18.071 -5.389 -6.966 1.00 96.25 192 VAL A N 1
ATOM 1520 C CA . VAL A 1 192 ? 18.638 -6.679 -6.538 1.00 96.25 192 VAL A CA 1
ATOM 1521 C C . VAL A 1 192 ? 19.312 -6.554 -5.168 1.00 96.25 192 VAL A C 1
ATOM 1523 O O . VAL A 1 192 ? 19.003 -7.342 -4.274 1.00 96.25 192 VAL A O 1
ATOM 1526 N N . CYS A 1 193 ? 20.151 -5.534 -4.950 1.00 96.25 193 CYS A N 1
ATOM 1527 C CA . CYS A 1 193 ? 20.788 -5.284 -3.649 1.00 96.25 193 CYS A CA 1
ATOM 1528 C C . CYS A 1 193 ? 19.763 -5.068 -2.524 1.00 96.25 193 CYS A C 1
ATOM 1530 O O . CYS A 1 193 ? 19.955 -5.540 -1.406 1.00 96.25 193 CYS A O 1
ATOM 1532 N N . LEU A 1 194 ? 18.651 -4.393 -2.826 1.00 94.19 194 LEU A N 1
ATOM 1533 C CA . LEU A 1 194 ? 17.542 -4.173 -1.893 1.00 94.19 194 LEU A CA 1
ATOM 1534 C C . LEU A 1 194 ? 16.648 -5.409 -1.705 1.00 94.19 194 LEU A C 1
ATOM 1536 O O . LEU A 1 194 ? 15.663 -5.335 -0.971 1.00 94.19 194 LEU A O 1
ATOM 1540 N N . ARG A 1 195 ? 16.966 -6.543 -2.349 1.00 93.50 195 ARG A N 1
ATOM 1541 C CA . ARG A 1 195 ? 16.161 -7.776 -2.334 1.00 93.50 195 ARG A CA 1
ATOM 1542 C C . ARG A 1 195 ? 14.707 -7.511 -2.744 1.00 93.50 195 ARG A C 1
ATOM 1544 O O . ARG A 1 195 ? 13.774 -8.060 -2.158 1.00 93.50 195 ARG A O 1
ATOM 1551 N N . ALA A 1 196 ? 14.521 -6.653 -3.749 1.00 92.88 196 ALA A N 1
ATOM 1552 C CA . ALA A 1 196 ? 13.208 -6.239 -4.236 1.00 92.88 196 ALA A CA 1
ATOM 1553 C C . ALA A 1 196 ? 12.442 -7.358 -4.954 1.00 92.88 196 ALA A C 1
ATOM 1555 O O . ALA A 1 196 ? 11.240 -7.221 -5.148 1.00 92.88 196 ALA A O 1
ATOM 1556 N N . TYR A 1 197 ? 13.113 -8.448 -5.335 1.00 92.62 197 TYR A N 1
ATOM 1557 C CA . TYR A 1 197 ? 12.516 -9.605 -5.999 1.00 92.62 197 TYR A CA 1
ATOM 1558 C C . TYR A 1 197 ? 12.558 -10.824 -5.074 1.00 92.62 197 TYR A C 1
ATOM 1560 O O . TYR A 1 197 ? 13.585 -11.098 -4.452 1.00 92.62 197 TYR A O 1
ATOM 1568 N N . GLY A 1 198 ? 11.463 -11.572 -4.968 1.00 86.50 198 GLY A N 1
ATOM 1569 C CA . GLY A 1 198 ? 11.412 -12.776 -4.137 1.00 86.50 198 GLY A CA 1
ATOM 1570 C C . GLY A 1 198 ? 10.058 -13.471 -4.185 1.00 86.50 198 GLY A C 1
ATOM 1571 O O . GLY A 1 198 ? 9.196 -13.082 -4.970 1.00 86.50 198 GLY A O 1
ATOM 1572 N N . ARG A 1 199 ? 9.855 -14.494 -3.335 1.00 74.88 199 ARG A N 1
ATOM 1573 C CA . ARG A 1 199 ? 8.512 -15.061 -3.112 1.00 74.88 199 ARG A CA 1
ATOM 1574 C C . ARG A 1 199 ? 7.558 -13.901 -2.842 1.00 74.88 199 ARG A C 1
ATOM 1576 O O . ARG A 1 199 ? 7.888 -13.043 -2.026 1.00 74.88 199 ARG A O 1
ATOM 1583 N N . SER A 1 200 ? 6.450 -13.866 -3.582 1.00 60.91 200 SER A N 1
ATOM 1584 C CA . SER A 1 200 ? 5.494 -12.759 -3.595 1.00 60.91 200 SER A CA 1
ATOM 1585 C C . SER A 1 200 ? 4.879 -12.557 -2.210 1.00 60.91 200 SER A C 1
ATOM 1587 O O . SER A 1 200 ? 3.786 -13.033 -1.931 1.00 60.91 200 SER A O 1
ATOM 1589 N N . ASN A 1 201 ? 5.579 -11.837 -1.342 1.00 64.19 201 ASN A N 1
ATOM 1590 C CA . ASN A 1 201 ? 4.958 -11.056 -0.294 1.00 64.19 201 ASN A CA 1
ATOM 1591 C C . ASN A 1 201 ? 4.747 -9.658 -0.869 1.00 64.19 201 ASN A C 1
ATOM 1593 O O . ASN A 1 201 ? 5.509 -9.201 -1.719 1.00 64.19 201 ASN A O 1
ATOM 1597 N N . ARG A 1 202 ? 3.690 -8.965 -0.463 1.00 73.50 202 ARG A N 1
ATOM 1598 C CA . ARG A 1 202 ? 3.282 -7.718 -1.129 1.00 73.50 202 ARG A CA 1
ATOM 1599 C C . ARG A 1 202 ? 4.299 -6.559 -0.982 1.00 73.50 202 ARG A C 1
ATOM 1601 O O . ARG A 1 202 ? 4.075 -5.489 -1.534 1.00 73.50 202 ARG A O 1
ATOM 1608 N N . TRP A 1 203 ? 5.417 -6.766 -0.274 1.00 85.06 203 TRP A N 1
ATOM 1609 C CA . TRP A 1 203 ? 6.561 -5.846 -0.159 1.00 85.06 203 TRP A CA 1
ATOM 1610 C C . TRP A 1 203 ? 7.630 -6.024 -1.241 1.00 85.06 203 TRP A C 1
ATOM 1612 O O . TRP A 1 203 ? 8.501 -5.166 -1.393 1.00 85.06 203 TRP A O 1
ATOM 1622 N N . ARG A 1 204 ? 7.600 -7.145 -1.962 1.00 88.44 204 ARG A N 1
ATOM 1623 C CA . ARG A 1 204 ? 8.553 -7.494 -3.015 1.00 88.44 204 ARG A CA 1
ATOM 1624 C C . ARG A 1 204 ? 7.806 -7.794 -4.302 1.00 88.44 204 ARG A C 1
ATOM 1626 O O . ARG A 1 204 ? 6.625 -8.125 -4.315 1.00 88.44 204 ARG A O 1
ATOM 1633 N N . PHE A 1 205 ? 8.520 -7.689 -5.407 1.00 87.62 205 PHE A N 1
ATOM 1634 C CA . PHE A 1 205 ? 8.021 -8.104 -6.700 1.00 87.62 205 PHE A CA 1
ATOM 1635 C C . PHE A 1 205 ? 8.267 -9.602 -6.913 1.00 87.62 205 PHE A C 1
ATOM 1637 O O . PHE A 1 205 ? 9.281 -10.131 -6.443 1.00 87.62 205 PHE A O 1
ATOM 1644 N N . PRO A 1 206 ? 7.374 -10.296 -7.637 1.00 88.00 206 PRO A N 1
ATOM 1645 C CA . PRO A 1 206 ? 7.619 -11.671 -8.047 1.00 88.00 206 PRO A CA 1
ATOM 1646 C C . PRO A 1 206 ? 8.941 -11.793 -8.821 1.00 88.00 206 PRO A C 1
ATOM 1648 O O . PRO A 1 206 ? 9.319 -10.850 -9.523 1.00 88.00 206 PRO A O 1
ATOM 1651 N N . PRO A 1 207 ? 9.639 -12.943 -8.784 1.00 89.06 207 PRO A N 1
ATOM 1652 C CA . PRO A 1 207 ? 10.928 -13.087 -9.463 1.00 89.06 207 PRO A CA 1
ATOM 1653 C C . PRO A 1 207 ? 10.836 -12.878 -10.981 1.00 89.06 207 PRO A C 1
ATOM 1655 O O . PRO A 1 207 ? 11.773 -12.369 -11.589 1.00 89.06 207 PRO A O 1
ATOM 1658 N N . SER A 1 208 ? 9.685 -13.184 -11.590 1.00 88.19 208 SER A N 1
ATOM 1659 C CA . SER A 1 208 ? 9.424 -12.938 -13.014 1.00 88.19 208 SER A CA 1
ATOM 1660 C C . SER A 1 208 ? 9.554 -11.464 -13.411 1.00 88.19 208 SER A C 1
ATOM 1662 O O . SER A 1 208 ? 9.895 -11.167 -14.554 1.00 88.19 208 SER A O 1
ATOM 1664 N N . TYR A 1 209 ? 9.354 -10.533 -12.473 1.00 90.50 209 TYR A N 1
ATOM 1665 C CA . TYR A 1 209 ? 9.458 -9.101 -12.747 1.00 90.50 209 TYR A CA 1
ATOM 1666 C C . TYR A 1 209 ? 10.905 -8.668 -13.002 1.00 90.50 209 TYR A C 1
ATOM 1668 O O . TYR A 1 209 ? 11.118 -7.693 -13.715 1.00 90.50 209 TYR A O 1
ATOM 1676 N N . LEU A 1 210 ? 11.900 -9.404 -12.491 1.00 93.81 210 LEU A N 1
ATOM 1677 C CA . LEU A 1 210 ? 13.304 -9.131 -12.800 1.00 93.81 210 LEU A CA 1
ATOM 1678 C C . LEU A 1 210 ? 13.582 -9.306 -14.298 1.00 93.81 210 LEU A C 1
ATOM 1680 O O . LEU A 1 210 ? 14.280 -8.489 -14.894 1.00 93.81 210 LEU A O 1
ATOM 1684 N N . LEU A 1 211 ? 13.016 -10.346 -14.917 1.00 91.12 211 LEU A N 1
ATOM 1685 C CA . LEU A 1 211 ? 13.176 -10.588 -16.353 1.00 91.12 211 LEU A CA 1
ATOM 1686 C C . LEU A 1 211 ? 12.515 -9.480 -17.176 1.00 91.12 211 LE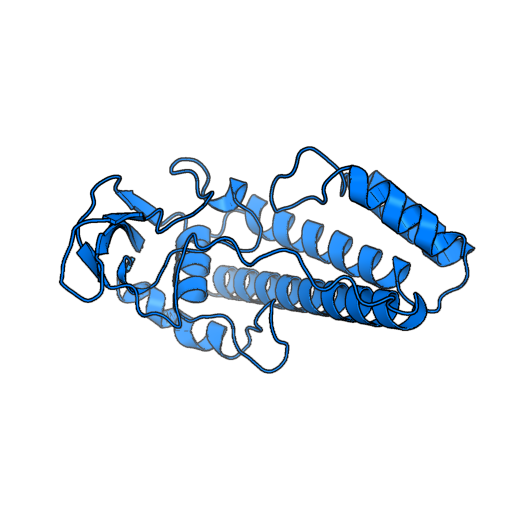U A C 1
ATOM 1688 O O . LEU A 1 211 ? 13.095 -9.011 -18.153 1.00 91.12 211 LEU A O 1
ATOM 1692 N N . ASP A 1 212 ? 11.333 -9.030 -16.763 1.00 89.31 212 ASP A N 1
ATOM 1693 C CA . ASP A 1 212 ? 10.636 -7.907 -17.392 1.00 89.31 212 ASP A CA 1
ATOM 1694 C C . ASP A 1 212 ? 11.429 -6.598 -17.288 1.00 89.31 212 ASP A C 1
ATOM 1696 O O . ASP A 1 212 ? 11.534 -5.857 -18.271 1.00 89.31 212 ASP A O 1
ATOM 1700 N N . ASP A 1 213 ? 12.014 -6.331 -16.120 1.00 94.06 213 ASP A N 1
ATOM 1701 C CA . ASP A 1 213 ? 12.814 -5.134 -15.863 1.00 94.06 213 ASP A CA 1
ATOM 1702 C C . ASP A 1 213 ? 14.116 -5.166 -16.682 1.00 94.06 213 ASP A C 1
ATOM 1704 O O . ASP A 1 213 ? 14.463 -4.178 -17.335 1.00 94.06 213 ASP A O 1
ATOM 1708 N N . LEU A 1 214 ? 14.788 -6.321 -16.759 1.00 94.06 214 LEU A N 1
ATOM 1709 C CA . LEU A 1 214 ? 15.969 -6.522 -17.608 1.00 94.06 214 LEU A CA 1
ATOM 1710 C C . LEU A 1 214 ? 15.650 -6.354 -19.095 1.00 94.06 214 LEU A C 1
ATOM 1712 O O . LEU A 1 214 ? 16.367 -5.639 -19.798 1.00 94.06 214 LEU A O 1
ATOM 1716 N N . ARG A 1 215 ? 14.554 -6.955 -19.578 1.00 90.12 215 ARG A N 1
ATOM 1717 C CA . ARG A 1 215 ? 14.097 -6.786 -20.967 1.00 90.12 215 ARG A CA 1
ATOM 1718 C C . ARG A 1 215 ? 13.868 -5.314 -21.284 1.00 90.12 215 ARG A C 1
ATOM 1720 O O . ARG A 1 215 ? 14.255 -4.870 -22.361 1.00 90.12 215 ARG A O 1
ATOM 1727 N N . ASN A 1 216 ? 13.273 -4.556 -20.361 1.00 88.44 216 ASN A N 1
ATOM 1728 C CA . ASN A 1 216 ? 13.053 -3.122 -20.532 1.00 88.44 216 ASN A CA 1
ATOM 1729 C C . ASN A 1 216 ? 14.351 -2.304 -20.590 1.00 88.44 216 ASN A C 1
ATOM 1731 O O . ASN A 1 216 ? 14.430 -1.328 -21.331 1.00 88.44 216 ASN A O 1
ATOM 1735 N N . ALA A 1 217 ? 15.359 -2.683 -19.806 1.00 90.06 217 ALA A N 1
ATOM 1736 C CA . ALA A 1 217 ? 16.615 -1.948 -19.752 1.00 90.06 217 ALA A CA 1
ATOM 1737 C C . ALA A 1 217 ? 17.470 -2.087 -21.020 1.00 90.06 217 ALA A C 1
ATOM 1739 O O . ALA A 1 217 ? 18.298 -1.216 -21.283 1.00 90.06 217 ALA A O 1
ATOM 1740 N N . VAL A 1 218 ? 17.298 -3.179 -21.770 1.00 85.44 218 VAL A N 1
ATOM 1741 C CA . VAL A 1 218 ? 18.114 -3.513 -22.952 1.00 85.44 218 VAL A CA 1
ATOM 1742 C C . VAL A 1 218 ? 17.454 -3.095 -24.273 1.00 85.44 218 VAL A C 1
ATOM 1744 O O . VAL A 1 218 ? 18.153 -2.994 -25.276 1.00 85.44 218 VAL A O 1
ATOM 1747 N N . SER A 1 219 ? 16.148 -2.816 -24.264 1.00 73.56 219 SER A N 1
ATOM 1748 C CA . SER A 1 219 ? 15.428 -2.181 -25.381 1.00 73.56 219 SER A CA 1
ATOM 1749 C C . SER A 1 219 ? 15.513 -0.669 -25.352 1.00 73.56 219 SER A C 1
ATOM 1751 O O . SER A 1 219 ? 15.652 -0.095 -26.444 1.00 73.56 219 SER A O 1
#

Foldseek 3Di:
DKEFEWAWEAEPVRHTHHTGDQFPQADQVQRCLQDPFTGGPPVRIDDDCVLCVLVVLQVLACDLVDRVDTHDPRSSSSLSCVQLVHYGYHHDHPYYDYDDPVRDDPDPPPPPDPDPDDPLVVLVVQLVSLVSQLSNLVSSLVSSVVCVVVVRDGPPVSNVLSVLLSLLSVLSSQLSDPDALVSLVVSLVVCVVSVQEDDDRHSHDDNVVSVVSNVSSVD

Sequence (219 aa):
MLVAHQARLIGENGDQGDRFDTAPGLDQQDIFAAGPWPLIYGFSQTFRSSINQYADLWQSSISHFSPAEQMGHDRRIAFIAANMGEVRLLDSELVLYRQHSNNLFGGSHSKLEVAYRDRSTLNARRKKQALLIARAAEDRTLILESLLSSGVMVPATYLNRFRSFLRIAKHRANVYSPLPRRTKLAAIGKLVCLRAYGRSNRWRFPPSYLLDDLRNAVS